Protein AF-A0A0Q4FGA8-F1 (afdb_monomer_lite)

Foldseek 3Di:
DDDDDDPPPPPPPVVVVVVVVVVVVVVVVVVVVVLVVVVVVLVVLLVVLLCLLVVLLVVLVVLVPPPDDSVVLLVQDPVLSVLLNVLSVLLNQLSVCLVVQLVVLVVVLVVLVVQLVVLVVQLVVLVPDDDDPVSVVSNVVSVVSNVPGDDRDSDRDPSSVVSNVSNVRSSVSSVCSSVCSNVVVPD

Secondary structure (DSSP, 8-state):
---PPPP------HHHHHHHHHHHHHHHHHHHHHHHHHHHHHHHHHHHHHHHHHHHHHHHHHHHH--SHHHHHHT--HHHHHHHHHHHHHHHHHHHHHHHHHHHHHHHHHHHHHHHHHHHHHHHHHHHS---HHHHHHHHHHHHHHHTSPPP--PPPHHHHHHHHHHHHHHHHHHHHHHHHHTTTT-

Sequence (187 aa):
MAMDKPETFKDTNPAATIIADNILAADTASFARIIQRRNELGDKIRFGVIALNSGSLLSLAALMGARGEASNWLQLDAPHARLAAVAFVAGVVGASIAPFFDHLKLTHEAADAYARMSAARSVAITQAEIVTDRNKVLRQTAMERYLALPLVDFQTSTKAIACQNVGVGGWLVGAVIVAGHLVGFFR

pLDDT: mean 77.2, std 14.36, range [31.67, 96.25]

Radius of gyration: 29.61 Å; chains: 1; bounding box: 73×31×94 Å

Structure (mmCIF, N/CA/C/O backbone):
data_AF-A0A0Q4FGA8-F1
#
_entry.id   AF-A0A0Q4FGA8-F1
#
loop_
_atom_site.group_PDB
_atom_site.id
_atom_site.type_symbol
_atom_site.label_atom_id
_atom_site.label_alt_id
_atom_site.label_comp_id
_atom_site.label_asym_id
_atom_site.label_entity_id
_atom_site.label_seq_id
_atom_site.pdbx_PDB_ins_code
_atom_site.Cartn_x
_atom_site.Cartn_y
_atom_site.Cartn_z
_atom_site.occupancy
_atom_site.B_iso_or_equiv
_atom_site.auth_seq_id
_atom_site.auth_comp_id
_atom_site.auth_asym_id
_atom_site.auth_atom_id
_atom_site.pdbx_PDB_model_num
ATOM 1 N N . MET A 1 1 ? 44.559 0.631 -61.352 1.00 41.44 1 MET A N 1
ATOM 2 C CA . MET A 1 1 ? 44.584 0.466 -59.885 1.00 41.44 1 MET A CA 1
ATOM 3 C C . MET A 1 1 ? 43.154 0.154 -59.469 1.00 41.44 1 MET A C 1
ATOM 5 O O . MET A 1 1 ? 42.331 1.056 -59.418 1.00 41.44 1 MET A O 1
ATOM 9 N N . ALA A 1 2 ? 42.814 -1.135 -59.404 1.00 37.50 2 ALA A N 1
ATOM 10 C CA . ALA A 1 2 ? 41.456 -1.590 -59.118 1.00 37.50 2 ALA A CA 1
ATOM 11 C C . ALA A 1 2 ? 41.218 -1.491 -57.608 1.00 37.50 2 ALA A C 1
ATOM 13 O O . ALA A 1 2 ? 42.020 -1.993 -56.827 1.00 37.50 2 ALA A O 1
ATOM 14 N N . MET A 1 3 ? 40.170 -0.768 -57.222 1.00 31.67 3 MET A N 1
ATOM 15 C CA . MET A 1 3 ? 39.790 -0.544 -55.833 1.00 31.67 3 MET A CA 1
ATOM 16 C C . MET A 1 3 ? 39.050 -1.788 -55.338 1.00 31.67 3 MET A C 1
ATOM 18 O O . MET A 1 3 ? 37.988 -2.130 -55.862 1.00 31.67 3 MET A O 1
ATOM 22 N N . ASP A 1 4 ? 39.670 -2.483 -54.390 1.00 39.72 4 ASP A N 1
ATOM 23 C CA . ASP A 1 4 ? 39.154 -3.701 -53.777 1.00 39.72 4 ASP A CA 1
ATOM 24 C C . ASP A 1 4 ? 37.842 -3.392 -53.040 1.00 39.72 4 ASP A C 1
ATOM 26 O O . ASP A 1 4 ? 37.743 -2.395 -52.313 1.00 39.72 4 ASP A O 1
ATOM 30 N N . LYS A 1 5 ? 36.796 -4.185 -53.287 1.00 41.88 5 LYS A N 1
ATOM 31 C CA . LYS A 1 5 ? 35.490 -3.977 -52.645 1.00 41.88 5 LYS A CA 1
ATOM 32 C C . LYS A 1 5 ? 35.596 -4.431 -51.187 1.00 41.88 5 LYS A C 1
ATOM 34 O O . LYS A 1 5 ? 36.044 -5.551 -50.963 1.00 41.88 5 LYS A O 1
ATOM 39 N N . PRO A 1 6 ? 35.148 -3.635 -50.201 1.00 44.00 6 PRO A N 1
ATOM 40 C CA . PRO A 1 6 ? 35.149 -4.083 -48.818 1.00 44.00 6 PRO A CA 1
ATOM 41 C C . PRO A 1 6 ? 34.174 -5.252 -48.671 1.00 44.00 6 PRO A C 1
ATOM 43 O O . PRO A 1 6 ? 32.970 -5.107 -48.902 1.00 44.00 6 PRO A O 1
ATOM 46 N N . GLU A 1 7 ? 34.711 -6.414 -48.310 1.00 41.97 7 GLU A N 1
ATOM 47 C CA . GLU A 1 7 ? 33.926 -7.573 -47.915 1.00 41.97 7 GLU A CA 1
ATOM 48 C C . GLU A 1 7 ? 33.016 -7.182 -46.749 1.00 41.97 7 GLU A C 1
ATOM 50 O O . GLU A 1 7 ? 33.455 -6.778 -45.671 1.00 41.97 7 GLU A O 1
ATOM 55 N N . THR A 1 8 ? 31.709 -7.279 -46.977 1.00 41.31 8 THR A N 1
ATOM 56 C CA . THR A 1 8 ? 30.697 -7.203 -45.928 1.00 41.31 8 THR A CA 1
ATOM 57 C C . THR A 1 8 ? 30.869 -8.408 -45.012 1.00 41.31 8 THR A C 1
ATOM 59 O O . THR A 1 8 ? 30.323 -9.479 -45.281 1.00 41.31 8 THR A O 1
ATOM 62 N N . PHE A 1 9 ? 31.648 -8.236 -43.946 1.00 41.66 9 PHE A N 1
ATOM 63 C CA . PHE A 1 9 ? 31.837 -9.243 -42.911 1.00 41.66 9 PHE A CA 1
ATOM 64 C C . PHE A 1 9 ? 30.529 -9.407 -42.130 1.00 41.66 9 PHE A C 1
ATOM 66 O O . PHE A 1 9 ? 30.185 -8.620 -41.247 1.00 41.66 9 PHE A O 1
ATOM 73 N N . LYS A 1 10 ? 29.751 -10.412 -42.525 1.00 45.34 10 LYS A N 1
ATOM 74 C CA . LYS A 1 10 ? 28.506 -10.817 -41.882 1.00 45.34 10 LYS A CA 1
ATOM 75 C C . LYS A 1 10 ? 28.825 -11.949 -40.915 1.00 45.34 10 LYS A C 1
ATOM 77 O O . LYS A 1 10 ? 28.523 -13.099 -41.202 1.00 45.34 10 LYS A O 1
ATOM 82 N N . ASP A 1 11 ? 29.447 -11.614 -39.791 1.00 43.62 11 ASP A N 1
ATOM 83 C CA . ASP A 1 11 ? 29.677 -12.577 -38.712 1.00 43.62 11 ASP A CA 1
ATOM 84 C C . ASP A 1 11 ? 29.141 -12.037 -37.382 1.00 43.62 11 ASP A C 1
ATOM 86 O O . ASP A 1 11 ? 29.838 -11.843 -36.389 1.00 43.62 11 ASP A O 1
ATOM 90 N N . THR A 1 12 ? 27.841 -11.750 -37.364 1.00 51.66 12 THR A N 1
ATOM 91 C CA . THR A 1 12 ? 27.077 -11.854 -36.123 1.00 51.66 12 THR A CA 1
ATOM 92 C C . THR A 1 12 ? 26.905 -13.340 -35.867 1.00 51.66 12 THR A C 1
ATOM 94 O O . THR A 1 12 ? 26.011 -13.941 -36.459 1.00 51.66 12 THR A O 1
ATOM 97 N N . ASN A 1 13 ? 27.778 -13.936 -35.049 1.00 47.62 13 ASN A N 1
ATOM 98 C CA . ASN A 1 13 ? 27.639 -15.326 -34.623 1.00 47.62 13 ASN A CA 1
ATOM 99 C C . ASN A 1 13 ? 26.216 -15.522 -34.060 1.00 47.62 13 ASN A C 1
ATOM 101 O O . ASN A 1 13 ? 25.928 -15.044 -32.957 1.00 47.62 13 ASN A O 1
ATOM 105 N N . PRO A 1 14 ? 25.318 -16.202 -34.793 1.00 56.69 14 PRO A N 1
ATOM 106 C CA . PRO A 1 14 ? 23.905 -16.253 -34.446 1.00 56.69 14 PRO A CA 1
ATOM 107 C C . PRO A 1 14 ? 23.693 -16.965 -33.108 1.00 56.69 14 PRO A C 1
ATOM 109 O O . PRO A 1 14 ? 22.755 -16.645 -32.388 1.00 56.69 14 PRO A O 1
ATOM 112 N N . ALA A 1 15 ? 24.602 -17.866 -32.720 1.00 52.78 15 ALA A N 1
ATOM 113 C CA . ALA A 1 15 ? 24.552 -18.533 -31.426 1.00 52.78 15 ALA A CA 1
ATOM 114 C C . ALA A 1 15 ? 24.811 -17.565 -30.260 1.00 52.78 15 ALA A C 1
ATOM 116 O O . ALA A 1 15 ? 24.141 -17.660 -29.236 1.00 52.78 15 ALA A O 1
ATOM 117 N N . ALA A 1 16 ? 25.727 -16.602 -30.412 1.00 54.09 16 ALA A N 1
ATOM 118 C CA . ALA A 1 16 ? 25.997 -15.599 -29.380 1.00 54.09 16 ALA A CA 1
ATOM 119 C C . ALA A 1 16 ? 24.814 -14.633 -29.205 1.00 54.09 16 ALA A C 1
ATOM 121 O O . ALA A 1 16 ? 24.471 -14.279 -28.077 1.00 54.09 16 ALA A O 1
ATOM 122 N N . THR A 1 17 ? 24.147 -14.265 -30.304 1.00 58.34 17 THR A N 1
ATOM 123 C CA . THR A 1 17 ? 22.927 -13.444 -30.277 1.00 58.34 17 THR A CA 1
ATOM 124 C C . THR A 1 17 ? 21.759 -14.198 -29.636 1.00 58.34 17 THR A C 1
ATOM 126 O O . THR A 1 17 ? 21.124 -13.669 -28.734 1.00 58.34 17 THR A O 1
ATOM 129 N N . ILE A 1 18 ? 21.546 -15.471 -29.994 1.00 62.06 18 ILE A N 1
ATOM 130 C CA . ILE A 1 18 ? 20.489 -16.316 -29.408 1.00 62.06 18 ILE A CA 1
ATOM 131 C C . ILE A 1 18 ? 20.706 -16.533 -27.901 1.00 62.06 18 ILE A C 1
ATOM 133 O O . ILE A 1 18 ? 19.750 -16.507 -27.130 1.00 62.06 18 ILE A O 1
ATOM 137 N N . ILE A 1 19 ? 21.949 -16.747 -27.453 1.00 58.56 19 ILE A N 1
ATOM 138 C CA . ILE A 1 19 ? 22.255 -16.923 -26.024 1.00 58.56 19 ILE A CA 1
ATOM 139 C C . ILE A 1 19 ? 22.025 -15.615 -25.255 1.00 58.56 19 ILE A C 1
ATOM 141 O O . ILE A 1 19 ? 21.405 -15.646 -24.193 1.00 58.56 19 ILE A O 1
ATOM 145 N N . ALA A 1 20 ? 22.469 -14.475 -25.792 1.00 58.47 20 ALA A N 1
ATOM 146 C CA . ALA A 1 20 ? 22.236 -13.169 -25.179 1.00 58.47 20 ALA A CA 1
ATOM 147 C C . ALA A 1 20 ? 20.738 -12.830 -25.095 1.00 58.47 20 ALA A C 1
ATOM 149 O O . ALA A 1 20 ? 20.273 -12.396 -24.041 1.00 58.47 20 ALA A O 1
ATOM 150 N N . ASP A 1 21 ? 19.974 -13.106 -26.154 1.00 66.75 21 ASP A N 1
ATOM 151 C CA . ASP A 1 21 ? 18.524 -12.896 -26.188 1.00 66.75 21 ASP A CA 1
ATOM 152 C C . ASP A 1 21 ? 17.796 -13.805 -25.186 1.00 66.75 21 ASP A C 1
ATOM 154 O O . ASP A 1 21 ? 16.899 -13.350 -24.477 1.00 66.75 21 ASP A O 1
ATOM 158 N N . ASN A 1 22 ? 18.212 -15.070 -25.058 1.00 65.25 22 ASN A N 1
ATOM 159 C CA . ASN A 1 22 ? 17.626 -16.011 -24.099 1.00 65.25 22 ASN A CA 1
ATOM 160 C C . ASN A 1 22 ? 17.927 -15.641 -22.639 1.00 65.25 22 ASN A C 1
ATOM 162 O O . ASN A 1 22 ? 17.042 -15.760 -21.791 1.00 65.25 22 ASN A O 1
ATOM 166 N N . ILE A 1 23 ? 19.147 -15.183 -22.332 1.00 61.88 23 ILE A N 1
ATOM 167 C CA . ILE A 1 23 ? 19.513 -14.717 -20.984 1.00 61.88 23 ILE A CA 1
ATOM 168 C C . ILE A 1 23 ? 18.726 -13.446 -20.645 1.00 61.88 23 ILE A C 1
ATOM 170 O O . ILE A 1 23 ? 18.107 -13.371 -19.586 1.00 61.88 23 ILE A O 1
ATOM 174 N N . LEU A 1 24 ? 18.656 -12.490 -21.575 1.00 67.38 24 LEU A N 1
ATOM 175 C CA . LEU A 1 24 ? 17.893 -11.257 -21.390 1.00 67.38 24 LEU A CA 1
ATOM 176 C C . LEU A 1 24 ? 16.392 -11.533 -21.205 1.00 67.38 24 LEU A C 1
ATOM 178 O O . LEU A 1 24 ? 15.750 -10.913 -20.354 1.00 67.38 24 LEU A O 1
ATOM 182 N N . ALA A 1 25 ? 15.832 -12.483 -21.960 1.00 67.94 25 ALA A N 1
ATOM 183 C CA . ALA A 1 25 ? 14.445 -12.926 -21.826 1.00 67.94 25 ALA A CA 1
ATOM 184 C C . ALA A 1 25 ? 14.179 -13.626 -20.480 1.00 67.94 25 ALA A C 1
ATOM 186 O O . ALA A 1 25 ? 13.147 -13.390 -19.847 1.00 67.94 25 ALA A O 1
ATOM 187 N N . ALA A 1 26 ? 15.110 -14.462 -20.010 1.00 65.44 26 ALA A N 1
ATOM 188 C CA . ALA A 1 26 ? 15.002 -15.133 -18.715 1.00 65.44 26 ALA A CA 1
ATOM 189 C C . ALA A 1 26 ? 15.086 -14.143 -17.537 1.00 65.44 26 ALA A C 1
ATOM 191 O O . ALA A 1 26 ? 14.305 -14.251 -16.583 1.00 65.44 26 ALA A O 1
ATOM 192 N N . ASP A 1 27 ? 15.973 -13.150 -17.623 1.00 61.91 27 ASP A N 1
ATOM 193 C CA . ASP A 1 27 ? 16.132 -12.108 -16.606 1.00 61.91 27 ASP A CA 1
ATOM 194 C C . ASP A 1 27 ? 14.921 -11.171 -16.564 1.00 61.91 27 ASP A C 1
ATOM 196 O O . ASP A 1 27 ? 14.384 -10.891 -15.487 1.00 61.91 27 ASP A O 1
ATOM 200 N N . THR A 1 28 ? 14.409 -10.751 -17.725 1.00 73.31 28 THR A N 1
ATOM 201 C CA . THR A 1 28 ? 13.177 -9.945 -17.793 1.00 73.31 28 THR A CA 1
ATOM 202 C C . THR A 1 28 ? 11.961 -10.705 -17.267 1.00 73.31 28 THR A C 1
ATOM 204 O O . THR A 1 28 ? 11.184 -10.140 -16.494 1.00 73.31 28 THR A O 1
ATOM 207 N N . ALA A 1 29 ? 11.810 -11.991 -17.597 1.00 68.12 29 ALA A N 1
ATOM 208 C CA . ALA A 1 29 ? 10.726 -12.821 -17.067 1.00 68.12 29 ALA A CA 1
ATOM 209 C C . ALA A 1 29 ? 10.821 -13.008 -15.541 1.00 68.12 29 ALA A C 1
ATOM 211 O O . ALA A 1 29 ? 9.806 -12.977 -14.835 1.00 68.12 29 ALA A O 1
ATOM 212 N N . SER A 1 30 ? 12.037 -13.174 -15.015 1.00 65.31 30 SER A N 1
ATOM 213 C CA . SER A 1 30 ? 12.285 -13.296 -13.575 1.00 65.31 30 SER A CA 1
ATOM 214 C C . SER A 1 30 ? 11.970 -11.994 -12.839 1.00 65.31 30 SER A C 1
ATOM 216 O O . SER A 1 30 ? 11.272 -12.012 -11.821 1.00 65.31 30 SER A O 1
ATOM 218 N N . PHE A 1 31 ? 12.402 -10.858 -13.387 1.00 68.62 31 PHE A N 1
ATOM 219 C CA . PHE A 1 31 ? 12.118 -9.535 -12.841 1.00 68.62 31 PHE A CA 1
ATOM 220 C C . PHE A 1 31 ? 10.616 -9.214 -12.847 1.00 68.62 31 PHE A C 1
ATOM 222 O O . PHE A 1 31 ? 10.065 -8.809 -11.820 1.00 68.62 31 PHE A O 1
ATOM 229 N N . ALA A 1 32 ? 9.926 -9.491 -13.958 1.00 75.62 32 ALA A N 1
ATOM 230 C CA . ALA A 1 32 ? 8.479 -9.311 -14.070 1.00 75.62 32 ALA A CA 1
ATOM 231 C C . ALA A 1 32 ? 7.720 -10.121 -13.008 1.00 75.62 32 ALA A C 1
ATOM 233 O O . ALA A 1 32 ? 6.815 -9.603 -12.351 1.00 75.62 32 ALA A O 1
ATOM 234 N N . ARG A 1 33 ? 8.139 -11.371 -12.765 1.00 72.31 33 ARG A N 1
ATOM 235 C CA . ARG A 1 33 ? 7.543 -12.231 -11.733 1.00 72.31 33 ARG A CA 1
ATOM 236 C C . ARG A 1 33 ? 7.740 -11.674 -10.320 1.00 72.31 33 ARG A C 1
ATOM 238 O O . ARG A 1 33 ? 6.822 -11.758 -9.504 1.00 72.31 33 ARG A O 1
ATOM 245 N N . ILE A 1 34 ? 8.917 -11.125 -10.012 1.00 72.62 34 ILE A N 1
ATOM 246 C CA . ILE A 1 34 ? 9.199 -10.519 -8.699 1.00 72.62 34 ILE A CA 1
ATOM 247 C C . ILE A 1 34 ? 8.317 -9.286 -8.481 1.00 72.62 34 ILE A C 1
ATOM 249 O O . ILE A 1 34 ? 7.687 -9.170 -7.428 1.00 72.62 34 ILE A O 1
ATOM 253 N N . ILE A 1 35 ? 8.216 -8.407 -9.483 1.00 76.69 35 ILE A N 1
ATOM 254 C CA . ILE A 1 35 ? 7.344 -7.225 -9.423 1.00 76.69 35 ILE A CA 1
ATOM 255 C C . ILE A 1 35 ? 5.886 -7.637 -9.231 1.00 76.69 35 ILE A C 1
ATOM 257 O O . ILE A 1 35 ? 5.213 -7.098 -8.351 1.00 76.69 35 ILE A O 1
ATOM 261 N N . GLN A 1 36 ? 5.408 -8.614 -10.005 1.00 82.56 36 GLN A N 1
ATOM 262 C CA . GLN A 1 36 ? 4.037 -9.101 -9.895 1.00 82.56 36 GLN A CA 1
ATOM 263 C C . GLN A 1 36 ? 3.741 -9.612 -8.481 1.00 82.56 36 GLN A C 1
ATOM 265 O O . GLN A 1 36 ? 2.777 -9.170 -7.859 1.00 82.56 36 GLN A O 1
ATOM 270 N N . ARG A 1 37 ? 4.605 -10.476 -7.930 1.00 75.81 37 ARG A N 1
ATOM 271 C CA . ARG A 1 37 ? 4.439 -10.998 -6.563 1.00 75.81 37 ARG A CA 1
ATOM 272 C C . ARG A 1 37 ? 4.434 -9.895 -5.513 1.00 75.81 37 ARG A C 1
ATOM 274 O O . ARG A 1 37 ? 3.647 -9.952 -4.572 1.00 75.81 37 ARG A O 1
ATOM 281 N N . ARG A 1 38 ? 5.307 -8.897 -5.655 1.00 79.69 38 ARG A N 1
ATOM 282 C CA . ARG A 1 38 ? 5.345 -7.747 -4.747 1.00 79.69 38 ARG A CA 1
ATOM 283 C C . ARG A 1 38 ? 4.032 -6.967 -4.797 1.00 79.69 38 ARG A C 1
ATOM 285 O O . ARG A 1 38 ? 3.506 -6.632 -3.741 1.00 79.69 38 ARG A O 1
ATOM 292 N N . ASN A 1 39 ? 3.506 -6.697 -5.991 1.00 83.25 39 ASN A N 1
ATOM 293 C CA . ASN A 1 39 ? 2.245 -5.973 -6.153 1.00 83.25 39 ASN A CA 1
ATOM 294 C C . ASN A 1 39 ? 1.076 -6.772 -5.556 1.00 83.25 39 ASN A C 1
ATOM 296 O O . ASN A 1 39 ? 0.323 -6.234 -4.753 1.00 83.25 39 ASN A O 1
ATOM 300 N N . GLU A 1 40 ? 1.003 -8.079 -5.828 1.00 86.06 40 GLU A N 1
ATOM 301 C CA . GLU A 1 40 ? -0.008 -8.965 -5.236 1.00 86.06 40 GLU A CA 1
ATOM 302 C C . GLU A 1 40 ? 0.054 -8.989 -3.700 1.00 86.06 40 GLU A C 1
ATOM 304 O O . GLU A 1 40 ? -0.981 -8.964 -3.032 1.00 86.06 40 GLU A O 1
ATOM 309 N N . LEU A 1 41 ? 1.257 -9.041 -3.114 1.00 83.62 41 LEU A N 1
ATOM 310 C CA . LEU A 1 41 ? 1.429 -8.959 -1.660 1.00 83.62 41 LEU A CA 1
ATOM 311 C C . LEU A 1 41 ? 1.021 -7.585 -1.121 1.00 83.62 41 LEU A C 1
ATOM 313 O O . LEU A 1 41 ? 0.343 -7.513 -0.097 1.00 83.62 41 LEU A O 1
ATOM 317 N N . GLY A 1 42 ? 1.395 -6.509 -1.814 1.00 84.69 42 GLY A N 1
ATOM 318 C CA . GLY A 1 42 ? 1.011 -5.143 -1.463 1.00 84.69 42 GLY A CA 1
ATOM 319 C C . GLY A 1 42 ? -0.506 -4.969 -1.417 1.00 84.69 42 GLY A C 1
ATOM 320 O O . GLY A 1 42 ? -1.038 -4.474 -0.421 1.00 84.69 42 GLY A O 1
ATOM 321 N N . ASP A 1 43 ? -1.207 -5.455 -2.438 1.00 87.38 43 ASP A N 1
ATOM 322 C CA . ASP A 1 43 ? -2.665 -5.372 -2.532 1.00 87.38 43 ASP A CA 1
ATOM 323 C C . ASP A 1 43 ? -3.358 -6.211 -1.456 1.00 87.38 43 ASP A C 1
ATOM 325 O O . ASP A 1 43 ? -4.291 -5.735 -0.805 1.00 87.38 43 ASP A O 1
ATOM 329 N N . LYS A 1 44 ? -2.856 -7.423 -1.182 1.00 87.69 44 LYS A N 1
ATOM 330 C CA . LYS A 1 44 ? -3.365 -8.266 -0.085 1.00 87.69 44 LYS A CA 1
ATOM 331 C C . LYS A 1 44 ? -3.218 -7.589 1.274 1.00 87.69 44 LYS A C 1
ATOM 333 O O . LYS A 1 44 ? -4.160 -7.615 2.063 1.00 87.69 44 LYS A O 1
ATO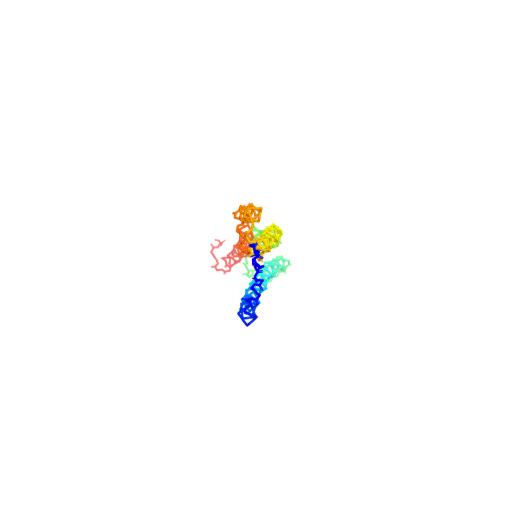M 338 N N . ILE A 1 45 ? -2.068 -6.968 1.550 1.00 86.94 45 ILE A N 1
ATOM 339 C CA . ILE A 1 45 ? -1.849 -6.251 2.814 1.00 86.94 45 ILE A CA 1
ATOM 340 C C . ILE A 1 45 ? -2.815 -5.068 2.920 1.00 86.94 45 ILE A C 1
ATOM 342 O O . ILE A 1 45 ? -3.441 -4.889 3.961 1.00 86.94 45 ILE A O 1
ATOM 346 N N . ARG A 1 46 ? -2.983 -4.281 1.852 1.00 87.19 46 ARG A N 1
ATOM 347 C CA . ARG A 1 46 ? -3.900 -3.126 1.842 1.00 87.19 46 ARG A CA 1
ATOM 348 C C . ARG A 1 46 ? -5.340 -3.540 2.080 1.00 87.19 46 ARG A C 1
ATOM 350 O O . ARG A 1 46 ? -5.998 -2.972 2.949 1.00 87.19 46 ARG A O 1
ATOM 357 N N . PHE A 1 47 ? -5.800 -4.555 1.355 1.00 91.69 47 PHE A N 1
ATOM 358 C CA . PHE A 1 47 ? -7.128 -5.115 1.552 1.00 91.69 47 PHE A CA 1
ATOM 359 C C . PHE A 1 47 ? -7.306 -5.625 2.985 1.00 91.69 47 PHE A C 1
ATOM 361 O O . PHE A 1 47 ? -8.312 -5.319 3.621 1.00 91.69 47 PHE A O 1
ATOM 368 N N . GLY A 1 48 ? -6.301 -6.322 3.524 1.00 89.88 48 GLY A N 1
ATOM 369 C CA . GLY A 1 48 ? -6.286 -6.770 4.914 1.00 89.88 48 GLY A CA 1
ATOM 370 C C . GLY A 1 48 ? -6.429 -5.617 5.909 1.00 89.88 48 GLY A C 1
ATOM 371 O O . GLY A 1 48 ? -7.264 -5.693 6.803 1.00 89.88 48 GLY A O 1
ATOM 372 N N . VAL A 1 49 ? -5.684 -4.522 5.733 1.00 92.00 49 VAL A N 1
ATOM 373 C CA . VAL A 1 49 ? -5.760 -3.337 6.609 1.00 92.00 49 VAL A CA 1
ATOM 374 C C . VAL A 1 49 ? -7.126 -2.653 6.518 1.00 92.00 49 VAL A C 1
ATOM 376 O O . VAL A 1 49 ? -7.675 -2.257 7.547 1.00 92.00 49 VAL A O 1
ATOM 379 N N . ILE A 1 50 ? -7.697 -2.530 5.318 1.00 93.56 50 ILE A N 1
ATOM 380 C CA . ILE A 1 50 ? -9.044 -1.969 5.131 1.00 93.56 50 ILE A CA 1
ATOM 381 C C . ILE A 1 50 ? -10.073 -2.853 5.834 1.00 93.56 50 ILE A C 1
ATOM 383 O O . ILE A 1 50 ? -10.824 -2.360 6.671 1.00 93.56 50 ILE A O 1
ATOM 387 N N . ALA A 1 51 ? -10.064 -4.158 5.553 1.00 94.38 51 ALA A N 1
ATOM 388 C CA . ALA A 1 51 ? -10.990 -5.114 6.148 1.00 94.38 51 ALA A CA 1
ATOM 389 C C . ALA A 1 51 ? -10.894 -5.123 7.679 1.00 94.38 51 ALA A C 1
ATOM 391 O O . ALA A 1 51 ? -11.916 -5.139 8.360 1.00 94.38 51 ALA A O 1
ATOM 392 N N . LEU A 1 52 ? -9.677 -5.053 8.218 1.00 94.62 52 LEU A N 1
ATOM 393 C CA . LEU A 1 52 ? -9.428 -5.024 9.652 1.00 94.62 52 LEU A CA 1
ATOM 394 C C . LEU A 1 52 ? -9.997 -3.750 10.299 1.00 94.62 52 LEU A C 1
ATOM 396 O O . LEU A 1 52 ? -10.724 -3.840 11.285 1.00 94.62 52 LEU A O 1
ATOM 400 N N . ASN A 1 53 ? -9.737 -2.572 9.722 1.00 95.75 53 ASN A N 1
ATOM 401 C CA . ASN A 1 53 ? -10.304 -1.315 10.219 1.00 95.75 53 ASN A CA 1
ATOM 402 C C . ASN A 1 53 ? -11.837 -1.283 10.096 1.00 95.75 53 ASN A C 1
ATOM 404 O O . ASN A 1 53 ? -12.522 -0.901 11.044 1.00 95.75 53 ASN A O 1
ATOM 408 N N . SER A 1 54 ? -12.392 -1.712 8.959 1.00 93.25 54 SER A N 1
ATOM 409 C CA . SER A 1 54 ? -13.843 -1.766 8.742 1.00 93.25 54 SER A CA 1
ATOM 410 C C . SER A 1 54 ? -14.530 -2.759 9.680 1.00 93.25 54 SER A C 1
ATOM 412 O O . SER A 1 54 ? -15.571 -2.439 10.251 1.00 93.25 54 SER A O 1
ATOM 414 N N . GLY A 1 55 ? -13.942 -3.939 9.886 1.00 94.56 55 GLY A N 1
ATOM 415 C CA . GLY A 1 55 ? -14.445 -4.945 10.820 1.00 94.56 55 GLY A CA 1
ATOM 416 C C . GLY A 1 55 ? -14.434 -4.446 12.264 1.00 94.56 55 GLY A C 1
ATOM 417 O O . GLY A 1 55 ? -15.432 -4.599 12.973 1.00 94.56 55 GLY A O 1
ATOM 418 N N . SER A 1 56 ? -13.357 -3.773 12.682 1.00 94.75 56 SER A N 1
ATOM 419 C CA . SER A 1 56 ? -13.288 -3.123 13.994 1.00 94.75 56 SER A CA 1
ATOM 420 C C . SER A 1 56 ? -14.354 -2.038 14.156 1.00 94.75 56 SER A C 1
ATOM 422 O O . SER A 1 56 ? -15.010 -1.977 15.194 1.00 94.75 56 SER A O 1
ATOM 424 N N . LEU A 1 57 ? -14.575 -1.213 13.127 1.00 92.94 57 LEU A N 1
ATOM 425 C CA . LEU A 1 57 ? -15.590 -0.159 13.149 1.00 92.94 57 LEU A CA 1
ATOM 426 C C . LEU A 1 57 ? -17.009 -0.736 13.269 1.00 92.94 57 LEU A C 1
ATOM 428 O O . LEU A 1 57 ? -17.798 -0.255 14.081 1.00 92.94 57 LEU A O 1
ATOM 432 N N . LEU A 1 58 ? -17.325 -1.783 12.501 1.00 92.44 58 LEU A N 1
ATOM 433 C CA . LEU A 1 58 ? -18.609 -2.486 12.590 1.00 92.44 58 LEU A CA 1
ATOM 434 C C . LEU A 1 58 ? -18.807 -3.120 13.969 1.00 92.44 58 LEU A C 1
ATOM 436 O O . LEU A 1 58 ? -19.888 -3.012 14.542 1.00 92.44 58 LEU A O 1
ATOM 440 N N . SER A 1 59 ? -17.758 -3.733 14.519 1.00 90.06 59 SER A N 1
ATOM 441 C CA . SER A 1 59 ? -17.798 -4.335 15.857 1.00 90.06 59 SER A CA 1
ATOM 442 C C . SER A 1 59 ? -18.043 -3.275 16.931 1.00 90.06 59 SER A C 1
ATOM 444 O O . SER A 1 59 ? -18.886 -3.461 17.804 1.00 90.06 59 SER A O 1
ATOM 446 N N . LEU A 1 60 ? -17.370 -2.128 16.832 1.00 89.94 60 LEU A N 1
ATOM 447 C CA . LEU A 1 60 ? -17.571 -0.996 17.732 1.00 89.94 60 LEU A CA 1
ATOM 448 C C . LEU A 1 60 ? -18.998 -0.437 17.632 1.00 89.94 60 LEU A C 1
ATOM 450 O O . LEU A 1 60 ? -19.641 -0.207 18.654 1.00 89.94 60 LEU A O 1
ATOM 454 N N . ALA A 1 61 ? -19.522 -0.268 16.417 1.00 87.44 61 ALA A N 1
ATOM 455 C CA . ALA A 1 61 ? -20.894 0.184 16.202 1.00 87.44 61 ALA A CA 1
ATOM 456 C C . ALA A 1 61 ? -21.920 -0.809 16.775 1.00 87.44 61 ALA A C 1
ATOM 458 O O . ALA A 1 61 ? -22.877 -0.393 17.430 1.00 87.44 61 ALA A O 1
ATOM 459 N N . ALA A 1 62 ? -21.700 -2.113 16.585 1.00 86.25 62 ALA A N 1
ATOM 460 C CA . ALA A 1 62 ? -22.538 -3.160 17.161 1.00 86.25 62 ALA A CA 1
ATOM 461 C C . ALA A 1 62 ? -22.514 -3.123 18.698 1.00 86.25 62 ALA A C 1
ATOM 463 O O . ALA A 1 62 ? -23.571 -3.194 19.321 1.00 86.25 62 ALA A O 1
ATOM 464 N N . LEU A 1 63 ? -21.339 -2.933 19.307 1.00 84.69 63 LEU A N 1
ATOM 465 C CA . LEU A 1 63 ? -21.192 -2.800 20.760 1.00 84.69 63 LEU A CA 1
ATOM 466 C C . LEU A 1 63 ? -21.914 -1.565 21.313 1.00 84.69 63 LEU A C 1
ATOM 468 O O . LEU A 1 63 ? -22.563 -1.657 22.349 1.00 84.69 63 LEU A O 1
ATOM 472 N N . MET A 1 64 ? -21.840 -0.426 20.620 1.00 82.12 64 MET A N 1
ATOM 473 C CA . MET A 1 64 ? -22.538 0.799 21.031 1.00 82.12 64 MET A CA 1
ATOM 474 C C . MET A 1 64 ? -24.057 0.727 20.817 1.00 82.12 64 MET A C 1
ATOM 476 O O . MET A 1 64 ? -24.816 1.351 21.557 1.00 82.12 64 MET A O 1
ATOM 480 N N . GLY A 1 65 ? -24.507 0.002 19.790 1.00 77.81 65 GLY A N 1
ATOM 481 C CA . GLY A 1 65 ? -25.927 -0.206 19.496 1.00 77.81 65 GLY A CA 1
ATOM 482 C C . GLY A 1 65 ? -26.582 -1.267 20.383 1.00 77.81 65 GLY A C 1
ATOM 483 O O . GLY A 1 65 ? -27.789 -1.205 20.632 1.00 77.81 65 GLY A O 1
ATOM 484 N N . ALA A 1 66 ? -25.799 -2.220 20.892 1.00 73.88 66 ALA A N 1
ATOM 485 C CA . ALA A 1 66 ? -26.256 -3.231 21.830 1.00 73.88 66 ALA A CA 1
ATOM 486 C C . ALA A 1 66 ? -26.555 -2.592 23.196 1.00 73.88 66 ALA A C 1
ATOM 488 O O . ALA A 1 66 ? -25.695 -2.488 24.069 1.00 73.88 66 ALA A O 1
ATOM 489 N N . ARG A 1 67 ? -27.812 -2.188 23.404 1.00 59.53 67 ARG A N 1
ATOM 490 C CA . ARG A 1 67 ? -28.359 -1.883 24.734 1.00 59.53 67 ARG A CA 1
ATOM 491 C C . ARG A 1 67 ? -28.397 -3.181 25.562 1.00 59.53 67 ARG A C 1
ATOM 493 O O . ARG A 1 67 ? -29.420 -3.856 25.581 1.00 59.53 67 ARG A O 1
ATOM 500 N N . GLY A 1 68 ? -27.285 -3.579 26.184 1.00 60.09 68 GLY A N 1
ATOM 501 C CA . GLY A 1 68 ? -27.198 -4.841 26.930 1.00 60.09 68 GLY A CA 1
ATOM 502 C C . GLY A 1 68 ? -25.848 -5.109 27.605 1.00 60.09 68 GLY A C 1
ATOM 503 O O . GLY A 1 68 ? -24.975 -4.242 27.653 1.00 60.09 68 GLY A O 1
ATOM 504 N N . GLU A 1 69 ? -25.679 -6.338 28.112 1.00 64.06 69 GLU A N 1
ATOM 505 C CA . GLU A 1 69 ? -24.511 -6.795 28.888 1.00 64.06 69 GLU A CA 1
ATOM 506 C C . GLU A 1 69 ? -23.167 -6.547 28.198 1.00 64.06 69 GLU A C 1
ATOM 508 O O . GLU A 1 69 ? -22.214 -6.194 28.877 1.00 64.06 69 GLU A O 1
ATOM 513 N N . ALA A 1 70 ? -23.080 -6.654 26.868 1.00 64.12 70 ALA A N 1
ATOM 514 C CA . ALA A 1 70 ? -21.827 -6.438 26.136 1.00 64.12 70 ALA A CA 1
ATOM 515 C C . ALA A 1 70 ? -21.303 -4.992 26.247 1.00 64.12 70 ALA A C 1
ATOM 517 O O . ALA A 1 70 ? -20.102 -4.781 26.414 1.00 64.12 70 ALA A O 1
ATOM 518 N N . SER A 1 71 ? -22.198 -3.997 26.210 1.00 66.38 71 SER A N 1
ATOM 519 C CA . SER A 1 71 ? -21.841 -2.590 26.437 1.00 66.38 71 SER A CA 1
ATOM 520 C C . SER A 1 71 ? -21.453 -2.351 27.902 1.00 66.38 71 SER A C 1
ATOM 522 O O . SER A 1 71 ? -20.446 -1.695 28.173 1.00 66.38 71 SER A O 1
ATOM 524 N N . ASN A 1 72 ? -22.185 -2.961 28.843 1.00 68.94 72 ASN A N 1
ATOM 525 C CA . ASN A 1 72 ? -21.868 -2.893 30.273 1.00 68.94 72 ASN A CA 1
ATOM 526 C C . ASN A 1 72 ? -20.540 -3.580 30.628 1.00 68.94 72 ASN A C 1
ATOM 528 O O . ASN A 1 72 ? -19.848 -3.127 31.537 1.00 68.94 72 ASN A O 1
ATOM 532 N N . TRP A 1 73 ? -20.178 -4.656 29.926 1.00 70.06 73 TRP A N 1
ATOM 533 C CA . TRP A 1 73 ? -18.945 -5.408 30.155 1.00 70.06 73 TRP A CA 1
ATOM 534 C C . TRP A 1 73 ? -17.718 -4.627 29.687 1.00 70.06 73 TRP A C 1
ATOM 536 O O . TRP A 1 73 ? -16.706 -4.600 30.382 1.00 70.06 73 TRP A O 1
ATOM 546 N N . LEU A 1 74 ? -17.824 -3.940 28.544 1.00 71.56 74 LEU A N 1
ATOM 547 C CA . LEU A 1 74 ? -16.726 -3.136 28.011 1.00 71.56 74 LEU A CA 1
ATOM 548 C C . LEU A 1 74 ? -16.513 -1.816 28.765 1.00 71.56 74 LEU A C 1
ATOM 550 O O . LEU A 1 74 ? -15.427 -1.255 28.668 1.00 71.56 74 LEU A O 1
ATOM 554 N N . GLN A 1 75 ? -17.545 -1.300 29.450 1.00 76.88 75 GLN A N 1
ATOM 555 C CA . GLN A 1 75 ? -17.552 0.022 30.104 1.00 76.88 75 GLN A CA 1
ATOM 556 C C . GLN A 1 75 ? -16.989 1.150 29.224 1.00 76.88 75 GLN A C 1
ATOM 558 O O . GLN A 1 75 ? -16.439 2.130 29.720 1.00 76.88 75 GLN A O 1
ATOM 563 N N . LEU A 1 76 ? -17.126 1.007 27.905 1.00 79.38 76 LEU A N 1
ATOM 564 C CA . LEU A 1 76 ? -16.555 1.935 26.948 1.00 79.38 76 LEU A CA 1
ATOM 565 C C . LEU A 1 76 ? -17.363 3.230 26.993 1.00 79.38 76 LEU A C 1
ATOM 567 O O . LEU A 1 76 ? -18.543 3.261 26.633 1.0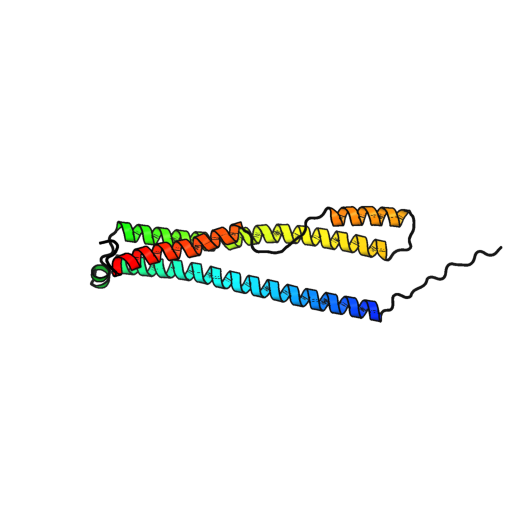0 79.38 76 LEU A O 1
ATOM 571 N N . ASP A 1 77 ? -16.733 4.305 27.433 1.00 83.75 77 ASP A N 1
ATOM 572 C CA . ASP A 1 77 ? -17.355 5.614 27.469 1.00 83.75 77 ASP A CA 1
ATOM 573 C C . ASP A 1 77 ? -17.462 6.222 26.058 1.00 83.75 77 ASP A C 1
ATOM 575 O O . ASP A 1 77 ? -16.689 5.951 25.130 1.00 83.75 77 ASP A O 1
ATOM 579 N N . ALA A 1 78 ? -18.467 7.080 25.881 1.00 83.69 78 ALA A N 1
ATOM 580 C CA . ALA A 1 78 ? -18.769 7.694 24.593 1.00 83.69 78 ALA A CA 1
ATOM 581 C C . ALA A 1 78 ? -17.584 8.434 23.927 1.00 83.69 78 ALA A C 1
ATOM 583 O O . ALA A 1 78 ? -17.463 8.328 22.701 1.00 83.69 78 ALA A O 1
ATOM 584 N N . PRO A 1 79 ? -16.719 9.193 24.636 1.00 87.75 79 PRO A N 1
ATOM 585 C CA . PRO A 1 79 ? -15.623 9.899 23.978 1.00 87.75 79 PRO A CA 1
ATOM 586 C C . PRO A 1 79 ? -14.525 8.954 23.474 1.00 87.75 79 PRO A C 1
ATOM 588 O O . PRO A 1 79 ? -14.086 9.127 22.336 1.00 87.75 79 PRO A O 1
ATOM 591 N N . HIS A 1 80 ? -14.132 7.919 24.224 1.00 88.38 80 HIS A N 1
ATOM 592 C CA . HIS A 1 80 ? -13.127 6.966 23.742 1.00 88.38 80 HIS A CA 1
ATOM 593 C C . HIS A 1 80 ? -13.667 6.092 22.609 1.00 88.38 80 HIS A C 1
ATOM 595 O O . HIS A 1 80 ? -12.948 5.837 21.643 1.00 88.38 80 HIS A O 1
ATOM 601 N N . ALA A 1 81 ? -14.950 5.722 22.651 1.00 88.88 81 ALA A N 1
ATOM 602 C CA . ALA A 1 81 ? -15.603 5.052 21.530 1.00 88.88 81 ALA A CA 1
ATOM 603 C C . ALA A 1 81 ? -15.538 5.896 20.243 1.00 88.88 81 ALA A C 1
ATOM 605 O O . ALA A 1 81 ? -15.178 5.398 19.177 1.00 88.88 81 ALA A O 1
ATOM 606 N N . ARG A 1 82 ? -15.806 7.205 20.331 1.00 89.44 82 ARG A N 1
ATOM 607 C CA . ARG A 1 82 ? -15.673 8.116 19.181 1.00 89.44 82 ARG A CA 1
ATOM 608 C C . ARG A 1 82 ? -14.229 8.230 18.698 1.00 89.44 82 ARG A C 1
ATOM 610 O O . ARG A 1 82 ? -14.008 8.206 17.491 1.00 89.44 82 ARG A O 1
ATOM 617 N N . LEU A 1 83 ? -13.256 8.324 19.605 1.00 91.75 83 LEU A N 1
ATOM 618 C CA . LEU A 1 83 ? -11.835 8.372 19.242 1.00 91.75 83 LEU A CA 1
ATOM 619 C C . LEU A 1 83 ? -11.388 7.092 18.527 1.00 91.75 83 LEU A C 1
ATOM 621 O O . LEU A 1 83 ? -10.737 7.176 17.486 1.00 91.75 83 LEU A O 1
ATOM 625 N N . ALA A 1 84 ? -11.795 5.920 19.022 1.00 92.44 84 ALA A N 1
ATOM 626 C CA . ALA A 1 84 ? -11.524 4.645 18.367 1.00 92.44 84 ALA A CA 1
ATOM 627 C C . ALA A 1 84 ? -12.175 4.573 16.976 1.00 92.44 84 ALA A C 1
ATOM 629 O O . ALA A 1 84 ? -11.521 4.184 16.010 1.00 92.44 84 ALA A O 1
ATOM 630 N N . ALA A 1 85 ? -13.428 5.023 16.842 1.00 92.62 85 ALA A N 1
ATOM 631 C CA . ALA A 1 85 ? -14.113 5.089 15.553 1.00 92.62 85 ALA A CA 1
ATOM 632 C C . ALA A 1 85 ? -13.376 5.997 14.554 1.00 92.62 85 ALA A C 1
ATOM 634 O O . ALA A 1 85 ? -13.144 5.593 13.415 1.00 92.62 85 ALA A O 1
ATOM 635 N N . VAL A 1 86 ? -12.957 7.194 14.979 1.00 95.31 86 VAL A N 1
ATOM 636 C CA . VAL A 1 86 ? -12.172 8.120 14.145 1.00 95.31 86 VAL A CA 1
ATOM 637 C C . VAL A 1 86 ? -10.845 7.486 13.725 1.00 95.31 86 VAL A C 1
ATOM 639 O O . VAL A 1 86 ? -10.472 7.595 12.557 1.00 95.31 86 VAL A O 1
ATOM 642 N N . ALA A 1 87 ? -10.163 6.784 14.632 1.00 94.56 87 ALA A N 1
ATOM 643 C CA . ALA A 1 87 ? -8.911 6.095 14.330 1.00 94.56 87 ALA A CA 1
ATOM 644 C C . ALA A 1 87 ? -9.100 4.992 13.272 1.00 94.56 87 ALA A C 1
ATOM 646 O O . ALA A 1 87 ? -8.344 4.942 12.299 1.00 94.56 87 ALA A O 1
ATOM 647 N N . PHE A 1 88 ? -10.154 4.176 13.387 1.00 96.19 88 PHE A N 1
ATOM 648 C CA . PHE A 1 88 ? -10.473 3.160 12.380 1.00 96.19 88 PHE A CA 1
ATOM 649 C C . PHE A 1 88 ? -10.855 3.775 11.028 1.00 96.19 88 PHE A C 1
ATOM 651 O O . PHE A 1 88 ? -10.394 3.301 9.990 1.00 96.19 88 PHE A O 1
ATOM 658 N N . VAL A 1 89 ? -11.644 4.857 11.009 1.00 95.50 89 VAL A N 1
ATOM 659 C CA . VAL A 1 89 ? -11.983 5.564 9.758 1.00 95.50 89 VAL A CA 1
ATOM 660 C C . VAL A 1 89 ? -10.732 6.140 9.099 1.00 95.50 89 VAL A C 1
ATOM 662 O O . VAL A 1 89 ? -10.534 5.949 7.898 1.00 95.50 89 VAL A O 1
ATOM 665 N N . ALA A 1 90 ? -9.855 6.790 9.868 1.00 93.50 90 ALA A N 1
ATOM 666 C CA . ALA A 1 90 ? -8.574 7.272 9.361 1.00 93.50 90 ALA A CA 1
ATOM 667 C C . ALA A 1 90 ? -7.727 6.119 8.794 1.00 93.50 90 ALA A C 1
ATOM 669 O O . ALA A 1 90 ? -7.102 6.278 7.744 1.00 93.50 90 ALA A O 1
ATOM 670 N N . GLY A 1 91 ? -7.775 4.946 9.433 1.00 92.81 91 GLY A N 1
ATOM 671 C CA . GLY A 1 91 ? -7.136 3.725 8.953 1.00 92.81 91 GLY A CA 1
ATOM 672 C C . GLY A 1 91 ? -7.669 3.253 7.591 1.00 92.81 91 GLY A C 1
ATOM 673 O O . GLY A 1 91 ? -6.889 3.009 6.666 1.00 92.81 91 GLY A O 1
ATOM 674 N N . VAL A 1 92 ? -8.996 3.193 7.421 1.00 94.06 92 VAL A N 1
ATOM 675 C CA . VAL A 1 92 ? -9.635 2.856 6.131 1.00 94.06 92 VAL A CA 1
ATOM 676 C C . VAL A 1 92 ? -9.223 3.847 5.044 1.00 94.06 92 VAL A C 1
ATOM 678 O O . VAL A 1 92 ? -8.790 3.437 3.965 1.00 94.06 92 VAL A O 1
ATOM 681 N N . VAL A 1 93 ? -9.335 5.149 5.320 1.00 93.88 93 VAL A N 1
ATOM 682 C CA . VAL A 1 93 ? -9.033 6.209 4.347 1.00 93.88 93 VAL A CA 1
ATOM 683 C C . VAL A 1 93 ? -7.555 6.182 3.955 1.00 93.88 93 VAL A C 1
ATOM 685 O O . VAL A 1 93 ? -7.239 6.184 2.765 1.00 93.88 93 VAL A O 1
ATOM 688 N N . GLY A 1 94 ? -6.651 6.086 4.934 1.00 89.19 94 GLY A N 1
ATOM 689 C CA . GLY A 1 94 ? -5.211 6.003 4.694 1.00 89.19 94 GLY A CA 1
ATOM 690 C C . GLY A 1 94 ? -4.849 4.821 3.797 1.00 89.19 94 GLY A C 1
ATOM 691 O O . GLY A 1 94 ? -4.206 5.002 2.763 1.00 89.19 94 GLY A O 1
ATOM 692 N N . ALA A 1 95 ? -5.337 3.622 4.120 1.00 90.25 95 ALA A N 1
ATOM 693 C CA . ALA A 1 95 ? -5.069 2.433 3.313 1.00 90.25 95 ALA A CA 1
ATOM 694 C C . ALA A 1 95 ? -5.691 2.503 1.901 1.00 90.25 95 ALA A C 1
ATOM 696 O O . ALA A 1 95 ? -5.095 1.992 0.953 1.00 90.25 95 ALA A O 1
ATOM 697 N N . SER A 1 96 ? -6.839 3.172 1.743 1.00 89.75 96 SER A N 1
ATOM 698 C CA . SER A 1 96 ? -7.552 3.294 0.458 1.00 89.75 96 SER A CA 1
ATOM 699 C C . SER A 1 96 ? -6.911 4.285 -0.516 1.00 89.75 96 SER A C 1
ATOM 701 O O . SER A 1 96 ? -7.071 4.143 -1.726 1.00 89.75 96 SER A O 1
ATOM 703 N N . ILE A 1 97 ? -6.176 5.285 -0.018 1.00 91.25 97 ILE A N 1
ATOM 704 C CA . ILE A 1 97 ? -5.500 6.291 -0.857 1.00 91.25 97 ILE A CA 1
ATOM 705 C C . ILE A 1 97 ? -4.121 5.798 -1.337 1.00 91.25 97 ILE A C 1
ATOM 707 O O . ILE A 1 97 ? -3.631 6.244 -2.374 1.00 91.25 97 ILE A O 1
ATOM 711 N N . ALA A 1 98 ? -3.489 4.849 -0.639 1.00 88.38 98 ALA A N 1
ATOM 712 C CA . ALA A 1 98 ? -2.167 4.338 -1.016 1.00 88.38 98 ALA A CA 1
ATOM 713 C C . ALA A 1 98 ? -2.065 3.846 -2.486 1.00 88.38 98 ALA A C 1
ATOM 715 O O . ALA A 1 98 ? -1.109 4.240 -3.161 1.00 88.38 98 ALA A O 1
ATOM 716 N N . PRO A 1 99 ? -3.038 3.088 -3.041 1.00 85.19 99 PRO A N 1
ATOM 717 C CA . PRO A 1 99 ? -3.018 2.669 -4.446 1.00 85.19 99 PRO A CA 1
ATOM 718 C C . PRO A 1 99 ? -3.009 3.829 -5.444 1.00 85.19 99 PRO A C 1
ATOM 720 O O . PRO A 1 99 ? -2.390 3.723 -6.499 1.00 85.19 99 PRO A O 1
ATOM 723 N N . PHE A 1 100 ? -3.657 4.951 -5.118 1.00 87.00 100 PHE A N 1
ATOM 724 C CA . PHE A 1 100 ? -3.692 6.123 -5.991 1.00 87.00 100 PHE A CA 1
ATOM 725 C C . PHE A 1 100 ? -2.291 6.717 -6.183 1.00 87.00 100 PHE A C 1
ATOM 727 O O . PHE A 1 100 ? -1.880 7.004 -7.307 1.00 87.00 100 PHE A O 1
ATOM 734 N N . PHE A 1 101 ? -1.518 6.845 -5.101 1.00 87.75 101 PHE A N 1
ATOM 735 C CA . PHE A 1 101 ? -0.152 7.365 -5.182 1.00 87.75 101 PHE A CA 1
ATOM 736 C C . PHE A 1 101 ? 0.821 6.414 -5.879 1.00 87.75 101 PHE A C 1
ATOM 738 O O . PHE A 1 101 ? 1.731 6.887 -6.563 1.00 87.75 101 PHE A O 1
ATOM 745 N N . ASP A 1 102 ? 0.638 5.104 -5.723 1.00 85.31 102 ASP A N 1
ATOM 746 C CA . ASP A 1 102 ? 1.402 4.123 -6.495 1.00 85.31 102 ASP A CA 1
ATOM 747 C C . ASP A 1 102 ? 1.063 4.193 -7.977 1.00 85.31 102 ASP A C 1
ATOM 749 O O . ASP A 1 102 ? 1.969 4.188 -8.804 1.00 85.31 102 ASP A O 1
ATOM 753 N N . HIS A 1 103 ? -0.221 4.312 -8.319 1.00 81.94 103 HIS A N 1
ATOM 754 C CA . HIS A 1 103 ? -0.651 4.418 -9.707 1.00 81.94 103 HIS A CA 1
ATOM 755 C C . HIS A 1 103 ? -0.038 5.644 -10.393 1.00 81.94 103 HIS A C 1
ATOM 757 O O . HIS A 1 103 ? 0.544 5.511 -11.466 1.00 81.94 103 HIS A O 1
ATOM 763 N N . LEU A 1 104 ? -0.082 6.814 -9.745 1.00 84.88 104 LEU A N 1
ATOM 764 C CA . LEU A 1 104 ? 0.544 8.025 -10.281 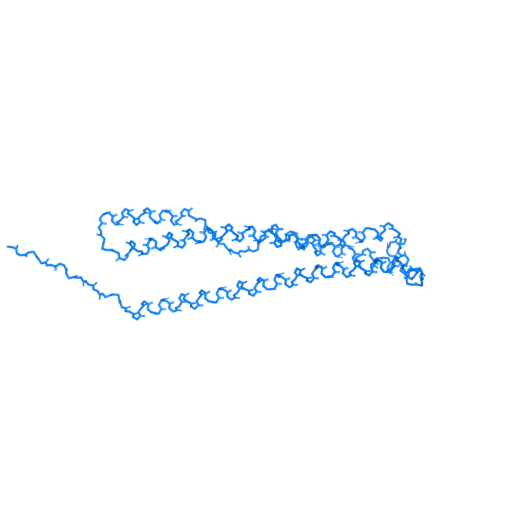1.00 84.88 104 LEU A CA 1
ATOM 765 C C . LEU A 1 104 ? 2.047 7.836 -10.520 1.00 84.88 104 LEU A C 1
ATOM 767 O O . LEU A 1 104 ? 2.536 8.147 -11.607 1.00 84.88 104 LEU A O 1
ATOM 771 N N . LYS A 1 105 ? 2.781 7.278 -9.546 1.00 85.25 105 LYS A N 1
ATOM 772 C CA . LYS A 1 105 ? 4.217 7.008 -9.712 1.00 85.25 105 LYS A CA 1
ATOM 773 C C . LYS A 1 105 ? 4.461 6.044 -10.880 1.00 85.25 105 LYS A C 1
ATOM 775 O O . LYS A 1 105 ? 5.244 6.365 -11.768 1.00 85.25 105 LYS A O 1
ATOM 780 N N . LEU A 1 106 ? 3.731 4.929 -10.924 1.00 82.50 106 LEU A N 1
ATOM 781 C CA . LEU A 1 106 ? 3.853 3.915 -11.974 1.00 82.50 106 LEU A CA 1
ATOM 782 C C . LEU A 1 106 ? 3.582 4.481 -13.371 1.00 82.50 106 LEU A C 1
ATOM 784 O O . LEU A 1 106 ? 4.275 4.107 -14.311 1.00 82.50 106 LEU A O 1
ATOM 788 N N . THR A 1 107 ? 2.610 5.384 -13.527 1.00 77.94 107 THR A N 1
ATOM 789 C CA . THR A 1 107 ? 2.332 6.000 -14.836 1.00 77.94 107 THR A CA 1
ATOM 790 C C . THR A 1 107 ? 3.486 6.867 -15.339 1.00 77.94 107 THR A C 1
ATOM 792 O O . THR A 1 107 ? 3.828 6.790 -16.518 1.00 77.94 107 THR A O 1
ATOM 795 N N . HIS A 1 108 ? 4.127 7.637 -14.456 1.00 81.00 108 HIS A N 1
ATOM 796 C CA . HIS A 1 108 ? 5.304 8.431 -14.814 1.00 81.00 108 HIS A CA 1
ATOM 797 C C . HIS A 1 108 ? 6.507 7.540 -15.126 1.00 81.00 108 HIS A C 1
ATOM 799 O O . HIS A 1 108 ? 7.132 7.679 -16.173 1.00 81.00 108 HIS A O 1
ATOM 805 N N . GLU A 1 109 ? 6.762 6.558 -14.270 1.00 80.94 109 GLU A N 1
ATOM 806 C CA . GLU A 1 109 ? 7.853 5.605 -14.444 1.00 80.94 109 GLU A CA 1
ATOM 807 C C . GLU A 1 109 ? 7.715 4.758 -15.711 1.00 80.94 109 GLU A C 1
ATOM 809 O O . GLU A 1 109 ? 8.703 4.494 -16.392 1.00 80.94 109 GLU A O 1
ATOM 814 N N . ALA A 1 110 ? 6.494 4.360 -16.074 1.00 74.31 110 ALA A N 1
ATOM 815 C CA . ALA A 1 110 ? 6.236 3.647 -17.319 1.00 74.31 110 ALA A CA 1
ATOM 816 C C . ALA A 1 110 ? 6.522 4.521 -18.550 1.00 74.31 110 ALA A C 1
ATOM 818 O O . ALA A 1 110 ? 7.095 4.031 -19.526 1.00 74.31 110 ALA A O 1
ATOM 819 N N . ALA A 1 111 ? 6.164 5.809 -18.505 1.00 74.06 111 ALA A N 1
ATOM 820 C CA . ALA A 1 111 ? 6.477 6.752 -19.576 1.00 74.06 111 ALA A CA 1
ATOM 821 C C . ALA A 1 111 ? 7.996 6.953 -19.722 1.00 74.06 111 ALA A C 1
ATOM 823 O O . ALA A 1 111 ? 8.523 6.877 -20.837 1.00 74.06 111 ALA A O 1
ATOM 824 N N . ASP A 1 112 ? 8.708 7.115 -18.605 1.00 79.19 112 ASP A N 1
ATOM 825 C CA . ASP A 1 112 ? 10.166 7.265 -18.581 1.00 79.19 112 ASP A CA 1
ATOM 826 C C . ASP A 1 112 ? 10.880 5.991 -19.056 1.00 79.19 112 ASP A C 1
ATOM 828 O O . ASP A 1 112 ? 11.816 6.051 -19.860 1.00 79.19 112 ASP A O 1
ATOM 832 N N . ALA A 1 113 ? 10.403 4.816 -18.638 1.00 72.94 113 ALA A N 1
ATOM 833 C CA . ALA A 1 113 ? 10.938 3.533 -19.080 1.00 72.94 113 ALA A CA 1
ATOM 834 C C . ALA A 1 113 ? 10.731 3.327 -20.585 1.00 72.94 113 ALA A C 1
ATOM 836 O O . ALA A 1 113 ? 11.651 2.882 -21.275 1.00 72.94 113 ALA A O 1
ATOM 837 N N . TYR A 1 114 ? 9.564 3.704 -21.117 1.00 72.06 114 TYR A N 1
ATOM 838 C CA . TYR A 1 114 ? 9.299 3.655 -22.553 1.00 72.06 114 TYR A CA 1
ATOM 839 C C . TYR A 1 114 ? 10.223 4.600 -23.334 1.00 72.06 114 TYR A C 1
ATOM 841 O O . TYR A 1 114 ? 10.841 4.185 -24.320 1.00 72.06 114 TYR A O 1
ATOM 849 N N . ALA A 1 115 ? 10.386 5.844 -22.870 1.00 70.38 115 ALA A N 1
ATOM 850 C CA . ALA A 1 115 ? 11.316 6.799 -23.470 1.00 70.38 115 ALA A CA 1
ATOM 851 C C . ALA A 1 115 ? 12.750 6.243 -23.487 1.00 70.38 115 ALA A C 1
ATOM 853 O O . ALA A 1 115 ? 13.456 6.338 -24.497 1.00 70.38 115 ALA A O 1
ATOM 854 N N . ARG A 1 116 ? 13.153 5.579 -22.400 1.00 74.56 116 ARG A N 1
ATOM 855 C CA . ARG A 1 116 ? 14.486 4.995 -22.247 1.00 74.56 116 ARG A CA 1
ATOM 856 C C . ARG A 1 116 ? 14.701 3.760 -23.110 1.00 74.56 116 ARG A C 1
ATOM 858 O O . ARG A 1 116 ? 15.751 3.655 -23.740 1.00 74.56 116 ARG A O 1
ATOM 865 N N . MET A 1 117 ? 13.710 2.878 -23.228 1.00 71.12 117 MET A N 1
ATOM 866 C CA . MET A 1 117 ? 13.743 1.754 -24.171 1.00 71.12 117 MET A CA 1
ATOM 867 C C . MET A 1 117 ? 13.821 2.235 -25.623 1.00 71.12 117 MET A C 1
ATOM 869 O O . MET A 1 117 ? 14.603 1.701 -26.409 1.00 71.12 117 MET A O 1
ATOM 873 N N . SER A 1 118 ? 13.058 3.270 -25.982 1.00 69.50 118 SER A N 1
ATOM 874 C CA . SER A 1 118 ? 13.102 3.866 -27.321 1.00 69.50 118 SER A CA 1
ATOM 875 C C . SER A 1 118 ? 14.479 4.473 -27.631 1.00 69.50 118 SER A C 1
ATOM 877 O O . SER A 1 118 ? 15.030 4.267 -28.720 1.00 69.50 118 SER A O 1
ATOM 879 N N . ALA A 1 119 ? 15.078 5.177 -26.665 1.00 70.00 119 ALA A N 1
ATOM 880 C CA . ALA A 1 119 ? 16.430 5.719 -26.793 1.00 70.00 119 ALA A CA 1
ATOM 881 C C . ALA A 1 119 ? 17.491 4.606 -26.879 1.00 70.00 119 ALA A C 1
ATOM 883 O O . ALA A 1 119 ? 18.340 4.644 -27.768 1.00 70.00 119 ALA A O 1
ATOM 884 N N . ALA A 1 120 ? 17.399 3.569 -26.040 1.00 70.44 120 ALA A N 1
ATOM 885 C CA . ALA A 1 120 ? 18.292 2.410 -26.079 1.00 70.44 120 ALA A CA 1
ATOM 886 C C . ALA A 1 120 ? 18.225 1.680 -27.427 1.00 70.44 120 ALA A C 1
ATOM 888 O O . ALA A 1 120 ? 19.258 1.339 -28.001 1.00 70.44 120 ALA A O 1
ATOM 889 N N . ARG A 1 121 ? 17.019 1.505 -27.983 1.00 67.19 121 ARG A N 1
ATOM 890 C CA . ARG A 1 121 ? 16.829 0.914 -29.313 1.00 67.19 121 ARG A CA 1
ATOM 891 C C . ARG A 1 121 ? 17.459 1.770 -30.409 1.00 67.19 121 ARG A C 1
ATOM 893 O O . ARG A 1 121 ? 18.081 1.230 -31.317 1.00 67.19 121 ARG A O 1
ATOM 900 N N . SER A 1 122 ? 17.347 3.092 -30.301 1.00 67.00 122 SER A N 1
ATOM 901 C CA . SER A 1 122 ? 18.000 4.022 -31.230 1.00 67.00 122 SER A CA 1
ATOM 902 C C . SER A 1 122 ? 19.528 3.893 -31.165 1.00 67.00 122 SER A C 1
ATOM 904 O O . SER A 1 122 ? 20.185 3.823 -32.203 1.00 67.00 122 SER A O 1
ATOM 906 N N . VAL A 1 123 ? 20.098 3.761 -29.959 1.00 71.38 123 VAL A N 1
ATOM 907 C CA . VAL A 1 123 ? 21.532 3.487 -29.772 1.00 71.38 123 VAL A CA 1
ATOM 908 C C . VAL A 1 123 ? 21.918 2.139 -30.390 1.00 71.38 123 VAL A C 1
ATOM 910 O O . VAL A 1 123 ? 22.877 2.090 -31.153 1.00 71.38 123 VAL A O 1
ATOM 913 N N . ALA A 1 124 ? 21.165 1.069 -30.131 1.00 68.50 124 ALA A N 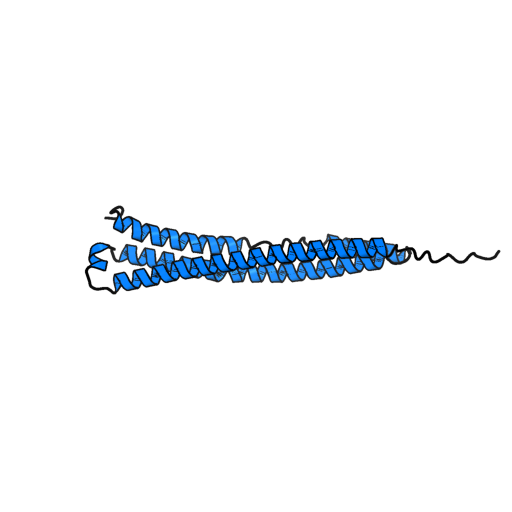1
ATOM 914 C CA . ALA A 1 124 ? 21.450 -0.264 -30.668 1.00 68.50 124 ALA A CA 1
ATOM 915 C C . ALA A 1 124 ? 21.428 -0.302 -32.207 1.00 68.50 124 ALA A C 1
ATOM 917 O O . ALA A 1 124 ? 22.326 -0.875 -32.819 1.00 68.50 124 ALA A O 1
ATOM 918 N N . ILE A 1 125 ? 20.460 0.371 -32.842 1.00 66.25 125 ILE A N 1
ATOM 919 C CA . ILE A 1 125 ? 20.381 0.475 -34.309 1.00 66.25 125 ILE A CA 1
ATOM 920 C C . ILE A 1 125 ? 21.607 1.217 -34.858 1.00 66.25 125 ILE A C 1
ATOM 922 O O . ILE A 1 125 ? 22.275 0.711 -35.754 1.00 66.25 125 ILE A O 1
ATOM 926 N N . THR A 1 126 ? 21.973 2.362 -34.269 1.00 65.25 126 THR A N 1
ATOM 927 C CA . THR A 1 126 ? 23.173 3.112 -34.697 1.00 65.25 126 THR A CA 1
ATOM 928 C C . THR A 1 126 ? 24.495 2.385 -34.415 1.00 65.25 126 THR A C 1
ATOM 930 O O . THR A 1 126 ? 25.509 2.713 -35.025 1.00 65.25 126 THR A O 1
ATOM 933 N N . GLN A 1 127 ? 24.512 1.403 -33.505 1.00 64.94 127 GLN A N 1
ATOM 934 C CA . GLN A 1 127 ? 25.674 0.543 -33.250 1.00 64.94 127 GLN A CA 1
ATOM 935 C C . GLN A 1 127 ? 25.813 -0.601 -34.260 1.00 64.94 127 GLN A C 1
ATOM 937 O O . GLN A 1 127 ? 26.932 -1.051 -34.491 1.00 64.94 127 GLN A O 1
ATOM 942 N N . ALA A 1 128 ? 24.706 -1.061 -34.846 1.00 59.59 128 ALA A N 1
ATOM 943 C CA . ALA A 1 128 ? 24.698 -2.124 -35.848 1.00 59.59 128 ALA A CA 1
ATOM 944 C C . ALA A 1 128 ? 25.050 -1.626 -37.265 1.00 59.59 128 ALA A C 1
ATOM 946 O O . ALA A 1 128 ? 25.351 -2.432 -38.143 1.00 59.59 128 ALA A O 1
ATOM 947 N N . GLU A 1 129 ? 25.014 -0.311 -37.505 1.00 61.72 129 GLU A N 1
ATOM 948 C CA . GLU A 1 129 ? 25.363 0.287 -38.795 1.00 61.72 129 GLU A CA 1
ATOM 949 C C . GLU A 1 129 ? 26.877 0.506 -38.976 1.00 61.72 129 GLU A C 1
ATOM 951 O O . GLU A 1 129 ? 27.625 0.720 -38.021 1.00 61.72 129 GLU A O 1
ATOM 956 N N . ILE A 1 130 ? 27.332 0.515 -40.237 1.00 59.44 130 ILE A N 1
ATOM 957 C CA . ILE A 1 130 ? 28.724 0.812 -40.613 1.00 59.44 130 ILE A CA 1
ATOM 958 C C . ILE A 1 130 ? 29.142 2.166 -40.018 1.00 59.44 130 ILE A C 1
ATOM 960 O O . ILE A 1 130 ? 28.417 3.162 -40.117 1.00 59.44 130 ILE A O 1
ATOM 964 N N . VAL A 1 131 ? 30.333 2.208 -39.413 1.00 63.94 131 VAL A N 1
ATOM 965 C CA . VAL A 1 131 ? 30.876 3.401 -38.752 1.00 63.94 131 VAL A CA 1
ATOM 966 C C . VAL A 1 131 ? 31.250 4.458 -39.797 1.00 63.94 131 VAL A C 1
ATOM 968 O O . VAL A 1 131 ? 32.374 4.515 -40.286 1.00 63.94 131 VAL A O 1
ATOM 971 N N . THR A 1 132 ? 30.292 5.319 -40.126 1.00 73.06 132 THR A N 1
ATOM 972 C CA . THR A 1 132 ? 30.495 6.576 -40.859 1.00 73.06 132 THR A CA 1
ATOM 973 C C . THR A 1 132 ? 30.522 7.750 -39.876 1.00 73.06 132 THR A C 1
ATOM 975 O O . THR A 1 132 ? 29.974 7.650 -38.776 1.00 73.06 132 THR A O 1
ATOM 978 N N . ASP A 1 133 ? 31.123 8.887 -40.238 1.00 73.19 133 ASP A N 1
ATOM 979 C CA . ASP A 1 133 ? 31.155 10.059 -39.343 1.00 73.19 133 ASP A CA 1
ATOM 980 C C . ASP A 1 133 ? 29.748 10.582 -39.014 1.00 73.19 133 ASP A C 1
ATOM 982 O O . ASP A 1 133 ? 29.481 10.993 -37.886 1.00 73.19 133 ASP A O 1
ATOM 986 N N . ARG A 1 134 ? 28.799 10.441 -39.949 1.00 70.81 134 ARG A N 1
ATOM 987 C CA . ARG A 1 134 ? 27.376 10.716 -39.708 1.00 70.81 134 ARG A CA 1
ATOM 988 C C . ARG A 1 134 ? 26.779 9.784 -38.647 1.00 70.81 134 ARG A C 1
ATOM 990 O O . ARG A 1 134 ? 26.071 10.250 -37.758 1.00 70.81 134 ARG A O 1
ATOM 997 N N . ASN A 1 135 ? 27.101 8.493 -38.697 1.00 68.50 135 ASN A N 1
ATOM 998 C CA . ASN A 1 135 ? 26.606 7.510 -37.732 1.00 68.50 135 ASN A CA 1
ATOM 999 C C . ASN A 1 135 ? 27.250 7.670 -36.351 1.00 68.50 135 ASN A C 1
ATOM 1001 O O . ASN A 1 135 ? 26.582 7.443 -35.344 1.00 68.50 135 ASN A O 1
ATOM 1005 N N . LYS A 1 136 ? 28.501 8.147 -36.273 1.00 70.94 136 LYS A N 1
ATOM 1006 C CA . LYS A 1 136 ? 29.133 8.519 -34.994 1.00 70.94 136 LYS A CA 1
ATOM 1007 C C . LYS A 1 136 ? 28.388 9.662 -34.303 1.00 70.94 136 LYS A C 1
ATOM 1009 O O . LYS A 1 136 ? 28.119 9.555 -33.108 1.00 70.94 136 LYS A O 1
ATOM 1014 N N . VAL A 1 137 ? 28.017 10.709 -35.045 1.00 75.88 137 VAL A N 1
ATOM 1015 C CA . VAL A 1 137 ? 27.247 11.844 -34.504 1.00 75.88 137 VAL A CA 1
ATOM 1016 C C . VAL A 1 137 ? 25.860 11.386 -34.053 1.00 75.88 137 VAL A C 1
ATOM 1018 O O . VAL A 1 137 ? 25.465 11.655 -32.923 1.00 75.88 137 VAL A O 1
ATOM 1021 N N . LEU A 1 138 ? 25.150 10.613 -34.883 1.00 72.44 138 LEU A N 1
ATOM 1022 C CA . LEU A 1 138 ? 23.839 10.058 -34.521 1.00 72.44 138 LEU A CA 1
ATOM 1023 C C . LEU A 1 138 ? 23.912 9.169 -33.272 1.00 72.44 138 LEU A C 1
ATOM 1025 O O . LEU A 1 138 ? 23.045 9.258 -32.402 1.00 72.44 138 LEU A O 1
ATOM 1029 N N . ARG A 1 139 ? 24.971 8.364 -33.147 1.00 71.19 139 ARG A N 1
ATOM 1030 C CA . ARG A 1 139 ? 25.230 7.527 -31.972 1.00 71.19 139 ARG A CA 1
ATOM 1031 C C . ARG A 1 139 ? 25.512 8.356 -30.720 1.00 71.19 139 ARG A C 1
ATOM 1033 O O . ARG A 1 139 ? 24.971 8.030 -29.666 1.00 71.19 139 ARG A O 1
ATOM 1040 N N . GLN A 1 140 ? 26.335 9.403 -30.811 1.00 79.69 140 GLN A N 1
ATOM 1041 C CA . GLN A 1 140 ? 26.596 10.305 -29.682 1.00 79.69 140 GLN A CA 1
ATOM 1042 C C . GLN A 1 140 ? 25.309 10.986 -29.220 1.00 79.69 140 GLN A C 1
ATOM 1044 O O . GLN A 1 140 ? 24.966 10.882 -28.048 1.00 79.69 140 GLN A O 1
ATOM 1049 N N . THR A 1 141 ? 24.531 11.560 -30.140 1.00 80.31 141 THR A N 1
ATOM 1050 C CA . THR A 1 141 ? 23.253 12.203 -29.805 1.00 80.31 141 THR A CA 1
ATOM 1051 C C . THR A 1 141 ? 22.241 11.216 -29.213 1.00 80.31 141 THR A C 1
ATOM 1053 O O . THR A 1 141 ? 21.520 11.553 -28.274 1.00 80.31 141 THR A O 1
ATOM 1056 N N . ALA A 1 142 ? 22.167 9.983 -29.724 1.00 72.25 142 ALA A N 1
ATOM 1057 C CA . ALA A 1 142 ? 21.291 8.952 -29.165 1.00 72.25 142 ALA A CA 1
ATOM 1058 C C . ALA A 1 142 ? 21.734 8.518 -27.757 1.00 72.25 142 ALA A C 1
ATOM 1060 O O . ALA A 1 142 ? 20.887 8.326 -26.883 1.00 72.25 142 ALA A O 1
ATOM 1061 N N . MET A 1 143 ? 23.044 8.407 -27.518 1.00 76.94 143 MET A N 1
ATOM 1062 C CA . MET A 1 143 ? 23.597 8.069 -26.207 1.00 76.94 143 MET A CA 1
ATOM 1063 C C . MET A 1 143 ? 23.397 9.205 -25.197 1.00 76.94 143 MET A C 1
ATOM 1065 O O . MET A 1 143 ? 22.976 8.944 -24.075 1.00 76.94 143 MET A O 1
ATOM 1069 N N . GLU A 1 144 ? 23.621 10.459 -25.592 1.00 83.56 144 GLU A N 1
ATOM 1070 C CA . GLU A 1 144 ? 23.339 11.639 -24.763 1.00 83.56 144 GLU A CA 1
ATOM 1071 C C . GLU A 1 144 ? 21.866 11.684 -24.352 1.00 83.56 144 GLU A C 1
ATOM 1073 O O . GLU A 1 144 ? 21.557 11.865 -23.176 1.00 83.56 144 GLU A O 1
ATOM 1078 N N . ARG A 1 145 ? 20.949 11.421 -25.293 1.00 75.25 145 ARG A N 1
ATOM 1079 C CA . ARG A 1 145 ? 19.514 11.307 -24.993 1.00 75.25 145 ARG A CA 1
ATOM 1080 C C . ARG A 1 145 ? 19.211 10.159 -24.035 1.00 75.25 145 ARG A C 1
ATOM 1082 O O . ARG A 1 145 ? 18.395 10.333 -23.144 1.00 75.25 145 ARG A O 1
ATOM 1089 N N . TYR A 1 146 ? 19.852 9.002 -24.195 1.00 74.12 146 TYR A N 1
ATOM 1090 C CA . TYR A 1 146 ? 19.660 7.860 -23.297 1.00 74.12 146 TYR A CA 1
ATOM 1091 C C . TYR A 1 146 ? 20.170 8.133 -21.872 1.00 74.12 146 TYR A C 1
ATOM 1093 O O . TYR A 1 146 ? 19.512 7.755 -20.903 1.00 74.12 146 TYR A O 1
ATOM 1101 N N . LEU A 1 147 ? 21.326 8.789 -21.743 1.00 81.94 147 LEU A N 1
ATOM 1102 C CA . LEU A 1 147 ? 21.938 9.134 -20.456 1.00 81.94 147 LEU A CA 1
ATOM 1103 C C . LEU A 1 147 ? 21.215 10.285 -19.745 1.00 81.94 147 LEU A C 1
ATOM 1105 O O . LEU A 1 147 ? 21.240 10.343 -18.520 1.00 81.94 147 LEU A O 1
ATOM 1109 N N . ALA A 1 148 ? 20.561 11.172 -20.497 1.00 83.38 148 ALA A N 1
ATOM 1110 C CA . ALA A 1 148 ? 19.754 12.259 -19.948 1.00 83.38 148 ALA A CA 1
ATOM 1111 C C . ALA A 1 148 ? 18.403 11.793 -19.372 1.00 83.38 148 ALA A C 1
ATOM 1113 O O . ALA A 1 148 ? 17.742 12.565 -18.678 1.00 83.38 148 ALA A O 1
ATOM 1114 N N . LEU A 1 149 ? 17.972 10.560 -19.660 1.00 79.69 149 LEU A N 1
ATOM 1115 C CA . LEU A 1 149 ? 16.706 10.029 -19.159 1.00 79.69 149 LEU A CA 1
ATOM 1116 C C . LEU A 1 149 ? 16.839 9.520 -17.715 1.00 79.69 149 LEU A C 1
ATOM 1118 O O . LEU A 1 149 ? 17.842 8.880 -17.377 1.00 79.69 149 LEU A O 1
ATOM 1122 N N . PRO A 1 150 ? 15.824 9.758 -16.866 1.00 77.62 150 PRO A N 1
ATOM 1123 C CA . PRO A 1 150 ? 15.853 9.336 -15.473 1.00 77.62 150 PRO A CA 1
ATOM 1124 C C . PRO A 1 150 ? 15.930 7.809 -15.337 1.00 77.62 150 PRO A C 1
ATOM 1126 O O . PRO A 1 150 ? 15.456 7.037 -16.177 1.00 77.62 150 PRO A O 1
ATOM 1129 N N . LEU A 1 151 ? 16.554 7.361 -14.245 1.00 75.25 151 LEU A N 1
ATOM 1130 C CA . LEU A 1 151 ? 16.511 5.960 -13.843 1.00 75.25 151 LEU A CA 1
ATOM 1131 C C . LEU A 1 151 ? 15.143 5.643 -13.245 1.00 75.25 151 LEU A C 1
ATOM 1133 O O . LEU A 1 151 ? 14.667 6.355 -12.369 1.00 75.25 151 LEU A O 1
ATOM 1137 N N . VAL A 1 152 ? 14.544 4.556 -13.723 1.00 74.31 152 VAL A N 1
ATOM 1138 C CA . VAL A 1 152 ? 13.250 4.062 -13.259 1.00 74.31 152 VAL A CA 1
ATOM 1139 C C . VAL A 1 152 ? 13.491 2.892 -12.314 1.00 74.31 152 VAL A C 1
ATOM 1141 O O . VAL A 1 152 ? 14.229 1.971 -12.674 1.00 74.31 152 VAL A O 1
ATOM 1144 N N . ASP A 1 153 ? 12.897 2.927 -11.120 1.00 75.19 153 ASP A N 1
ATOM 1145 C CA . ASP A 1 153 ? 13.096 1.900 -10.089 1.00 75.19 153 ASP A CA 1
ATOM 1146 C C . ASP A 1 153 ? 11.860 1.017 -9.845 1.00 75.19 153 ASP A C 1
ATOM 1148 O O . ASP A 1 153 ? 11.984 -0.057 -9.248 1.00 75.19 153 ASP A O 1
ATOM 1152 N N . PHE A 1 154 ? 10.683 1.429 -10.337 1.00 72.06 154 PHE A N 1
ATOM 1153 C CA . PHE A 1 154 ? 9.405 0.725 -10.174 1.00 72.06 154 PHE A CA 1
ATOM 1154 C C . PHE A 1 154 ? 9.081 0.378 -8.715 1.00 72.06 154 PHE A C 1
ATOM 1156 O O . PHE A 1 154 ? 8.349 -0.584 -8.452 1.00 72.06 154 PHE A O 1
ATOM 1163 N N . GLN A 1 155 ? 9.641 1.106 -7.746 1.00 79.94 155 GLN A N 1
ATOM 1164 C CA . GLN A 1 155 ? 9.417 0.878 -6.320 1.00 79.94 155 GLN A CA 1
ATOM 1165 C C . GLN A 1 155 ? 8.114 1.522 -5.848 1.00 79.94 155 GLN A C 1
ATOM 1167 O O . GLN A 1 155 ? 7.625 2.485 -6.438 1.00 79.94 155 GLN A O 1
ATOM 1172 N N . THR A 1 156 ? 7.580 1.031 -4.731 1.00 78.25 156 THR A N 1
ATOM 1173 C CA . THR A 1 156 ? 6.406 1.612 -4.071 1.00 78.25 156 THR A CA 1
ATOM 1174 C C . THR A 1 156 ? 6.623 3.099 -3.789 1.00 78.25 156 THR A C 1
ATOM 1176 O O . THR A 1 156 ? 7.713 3.523 -3.398 1.00 78.25 156 THR A O 1
ATOM 1179 N N . SER A 1 157 ? 5.588 3.911 -3.978 1.00 85.31 157 SER A N 1
ATOM 1180 C CA . SER A 1 157 ? 5.661 5.345 -3.718 1.00 85.31 157 SER A CA 1
ATOM 1181 C C . SER A 1 157 ? 5.839 5.612 -2.222 1.00 85.31 157 SER A C 1
ATOM 1183 O O . SER A 1 157 ? 5.095 5.078 -1.399 1.00 85.31 157 SER A O 1
ATOM 1185 N N . THR A 1 158 ? 6.757 6.505 -1.841 1.00 88.44 158 THR A N 1
ATOM 1186 C CA . THR A 1 158 ? 6.921 6.936 -0.437 1.00 88.44 158 THR A CA 1
ATOM 1187 C C . THR A 1 158 ? 5.611 7.470 0.143 1.00 88.44 158 THR A C 1
ATOM 1189 O O . THR A 1 158 ? 5.298 7.235 1.309 1.00 88.44 158 THR A O 1
ATOM 1192 N N . LYS A 1 159 ? 4.800 8.139 -0.688 1.00 90.12 159 LYS A N 1
ATOM 1193 C CA . LYS A 1 159 ? 3.468 8.614 -0.295 1.00 90.12 159 LYS A CA 1
ATOM 1194 C C . LYS A 1 159 ? 2.514 7.448 -0.034 1.00 90.12 159 LYS A C 1
ATOM 1196 O O . LYS A 1 159 ? 1.791 7.473 0.955 1.00 90.12 159 LYS A O 1
ATOM 1201 N N . ALA A 1 160 ? 2.554 6.407 -0.867 1.00 87.56 160 ALA A N 1
ATOM 1202 C CA . ALA A 1 160 ? 1.759 5.200 -0.657 1.00 87.56 160 ALA A CA 1
ATOM 1203 C C . ALA A 1 160 ? 2.168 4.461 0.627 1.00 87.56 160 ALA A C 1
ATOM 1205 O O . ALA A 1 160 ? 1.296 4.041 1.384 1.00 87.56 160 ALA A O 1
ATOM 1206 N N . ILE A 1 161 ? 3.471 4.375 0.924 1.00 8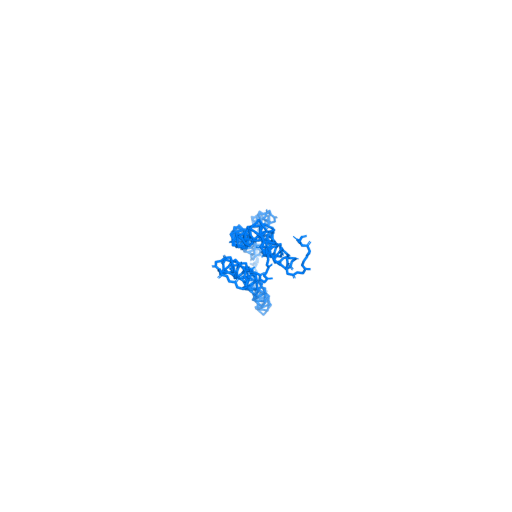7.94 161 ILE A N 1
ATOM 1207 C CA . ILE A 1 161 ? 3.982 3.809 2.184 1.00 87.94 161 ILE A CA 1
ATOM 1208 C C . ILE A 1 161 ? 3.467 4.614 3.383 1.00 87.94 161 ILE A C 1
ATOM 1210 O O . ILE A 1 161 ? 2.960 4.033 4.340 1.00 87.94 161 ILE A O 1
ATOM 1214 N N . ALA A 1 162 ? 3.538 5.947 3.328 1.00 90.50 162 ALA A N 1
ATOM 1215 C CA . ALA A 1 162 ? 3.022 6.804 4.393 1.00 90.50 162 ALA A CA 1
ATOM 1216 C C . ALA A 1 162 ? 1.513 6.593 4.617 1.00 90.50 162 ALA A C 1
ATOM 1218 O O . ALA A 1 162 ? 1.081 6.395 5.751 1.00 90.50 162 ALA A O 1
ATOM 1219 N N . CYS A 1 163 ? 0.721 6.551 3.544 1.00 91.25 163 CYS A N 1
ATOM 1220 C CA . CYS A 1 163 ? -0.711 6.256 3.596 1.00 91.25 163 CYS A CA 1
ATOM 1221 C C . CYS A 1 163 ? -1.007 4.870 4.198 1.00 91.25 163 CYS A C 1
ATOM 1223 O O . CYS A 1 163 ? -1.908 4.726 5.025 1.00 91.25 163 CYS A O 1
ATOM 1225 N N . GLN A 1 164 ? -0.213 3.859 3.849 1.00 89.50 164 GLN A N 1
ATOM 1226 C CA . GLN A 1 164 ? -0.343 2.510 4.394 1.00 89.50 164 GLN A CA 1
ATOM 1227 C C . GLN A 1 164 ? 0.019 2.449 5.886 1.00 89.50 164 GLN A C 1
ATOM 1229 O O . GLN A 1 164 ? -0.683 1.795 6.658 1.00 89.50 164 GLN A O 1
ATOM 1234 N N . ASN A 1 165 ? 1.043 3.192 6.313 1.00 92.12 165 ASN A N 1
ATOM 1235 C CA . ASN A 1 165 ? 1.404 3.334 7.724 1.00 92.12 165 ASN A CA 1
ATOM 1236 C C . ASN A 1 165 ? 0.316 4.054 8.524 1.00 92.12 165 ASN A C 1
ATOM 1238 O O . ASN A 1 165 ? 0.032 3.650 9.646 1.00 92.12 165 ASN A O 1
ATOM 1242 N N . VAL A 1 166 ? -0.340 5.067 7.946 1.00 92.12 166 VAL A N 1
ATOM 1243 C CA . VAL A 1 166 ? -1.545 5.673 8.541 1.00 92.12 166 VAL A CA 1
ATOM 1244 C C . VAL A 1 166 ? -2.661 4.633 8.663 1.00 92.12 166 VAL A C 1
ATOM 1246 O O . VAL A 1 166 ? -3.325 4.576 9.693 1.00 92.12 166 VAL A O 1
ATOM 1249 N N . GLY A 1 167 ? -2.820 3.764 7.662 1.00 92.44 167 GLY A N 1
ATOM 1250 C CA . GLY A 1 167 ? -3.763 2.646 7.686 1.00 92.44 167 GLY A CA 1
ATOM 1251 C C . GLY A 1 167 ? -3.590 1.713 8.888 1.00 92.44 167 GLY A C 1
ATOM 1252 O O . GLY A 1 167 ? -4.536 1.447 9.636 1.00 92.44 167 GLY A O 1
ATOM 1253 N N . VAL A 1 168 ? -2.360 1.236 9.085 1.00 92.38 168 VAL A N 1
ATOM 1254 C CA . VAL A 1 168 ? -1.991 0.352 10.204 1.00 92.38 168 VAL A CA 1
ATOM 1255 C C . VAL A 1 168 ? -2.024 1.103 11.537 1.00 92.38 168 VAL A C 1
ATOM 1257 O O . VAL A 1 168 ? -2.540 0.584 12.525 1.00 92.38 168 VAL A O 1
ATOM 1260 N N . GLY A 1 169 ? -1.514 2.334 11.567 1.00 92.50 169 GLY A N 1
ATOM 1261 C CA . GLY A 1 169 ? -1.491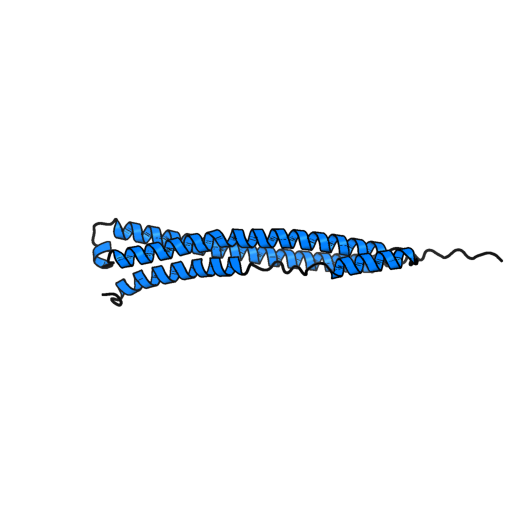 3.182 12.756 1.00 92.50 169 GLY A CA 1
ATOM 1262 C C . GLY A 1 169 ? -2.891 3.518 13.262 1.00 92.50 169 GLY A C 1
ATOM 1263 O O . GLY A 1 169 ? -3.141 3.415 14.459 1.00 92.50 169 GLY A O 1
ATOM 1264 N N . GLY A 1 170 ? -3.822 3.836 12.360 1.00 93.06 170 GLY A N 1
ATOM 1265 C CA . GLY A 1 170 ? -5.229 4.064 12.694 1.00 93.06 170 GLY A CA 1
ATOM 1266 C C . GLY A 1 170 ? -5.866 2.849 13.364 1.00 93.06 170 GLY A C 1
ATOM 1267 O O . GLY A 1 170 ? -6.511 2.986 14.405 1.00 93.06 170 GLY A O 1
ATOM 1268 N N . TRP A 1 171 ? -5.592 1.647 12.845 1.00 96.25 171 TRP A N 1
ATOM 1269 C CA . TRP A 1 171 ? -6.059 0.419 13.486 1.00 96.25 171 TRP A CA 1
ATOM 1270 C C . TRP A 1 171 ? -5.452 0.218 14.876 1.00 96.25 171 TRP A C 1
ATOM 1272 O O . TRP A 1 171 ? -6.189 -0.034 15.827 1.00 96.25 171 TRP A O 1
ATOM 1282 N N . LEU A 1 172 ? -4.128 0.355 15.011 1.00 95.62 172 LEU A N 1
ATOM 1283 C CA . LEU A 1 172 ? -3.431 0.176 16.289 1.00 95.62 172 LEU A CA 1
ATOM 1284 C C . LEU A 1 172 ? -3.954 1.136 17.357 1.00 95.62 172 LEU A C 1
ATOM 1286 O O . LEU A 1 172 ? -4.239 0.710 18.472 1.00 95.62 172 LEU A O 1
ATOM 1290 N N . VAL A 1 173 ? -4.127 2.413 17.013 1.00 95.12 173 VAL A N 1
ATOM 1291 C CA . VAL A 1 173 ? -4.662 3.421 17.935 1.00 95.12 173 VAL A CA 1
ATOM 1292 C C . VAL A 1 173 ? -6.078 3.049 18.374 1.00 95.12 173 VAL A C 1
ATOM 1294 O O . VAL A 1 173 ? -6.348 3.007 19.573 1.00 95.12 173 VAL A O 1
ATOM 1297 N N . GLY A 1 174 ? -6.969 2.718 17.434 1.00 90.81 174 GLY A N 1
ATOM 1298 C CA . GLY A 1 174 ? -8.337 2.318 17.771 1.00 90.81 174 GLY A CA 1
ATOM 1299 C C . GLY A 1 174 ? -8.387 1.058 18.639 1.00 90.81 174 GLY A C 1
ATOM 1300 O O . GLY A 1 174 ? -9.128 1.011 19.621 1.00 90.81 174 GLY A O 1
ATOM 1301 N N . ALA A 1 175 ? -7.556 0.060 18.331 1.00 92.25 175 ALA A N 1
ATOM 1302 C CA . ALA A 1 175 ? -7.464 -1.179 19.098 1.00 92.25 175 ALA A CA 1
ATOM 1303 C C . ALA A 1 175 ? -6.926 -0.946 20.519 1.00 92.25 175 ALA A C 1
ATOM 1305 O O . ALA A 1 175 ? -7.483 -1.492 21.468 1.00 92.25 175 ALA A O 1
ATOM 1306 N N . VAL A 1 176 ? -5.893 -0.113 20.685 1.00 93.50 176 VAL A N 1
ATOM 1307 C CA . VAL A 1 176 ? -5.326 0.230 22.002 1.00 93.50 176 VAL A CA 1
ATOM 1308 C C . VAL A 1 176 ? -6.340 0.965 22.871 1.00 93.50 176 VAL A C 1
ATOM 1310 O O . VAL A 1 176 ? -6.436 0.663 24.056 1.00 93.50 176 VAL A O 1
ATOM 1313 N N . ILE A 1 177 ? -7.124 1.884 22.304 1.00 90.31 177 ILE A N 1
ATOM 1314 C CA . ILE A 1 177 ? -8.175 2.589 23.051 1.00 90.31 177 ILE A CA 1
ATOM 1315 C C . ILE A 1 177 ? -9.208 1.591 23.595 1.00 90.31 177 ILE A C 1
ATOM 1317 O O . ILE A 1 177 ? -9.533 1.613 24.781 1.00 90.31 177 ILE A O 1
ATOM 1321 N N . VAL A 1 178 ? -9.689 0.681 22.743 1.00 86.94 178 VAL A N 1
ATOM 1322 C CA . VAL A 1 178 ? -10.683 -0.331 23.137 1.00 86.94 178 VAL A CA 1
ATOM 1323 C C . VAL A 1 178 ? -10.097 -1.325 24.147 1.00 86.94 178 VAL A C 1
ATOM 1325 O O . VAL A 1 178 ? -10.726 -1.623 25.161 1.00 86.94 178 VAL A O 1
ATOM 1328 N N . ALA A 1 179 ? -8.881 -1.817 23.908 1.00 87.69 179 ALA A N 1
ATOM 1329 C CA . ALA A 1 179 ? -8.212 -2.766 24.795 1.00 87.69 179 ALA A CA 1
ATOM 1330 C C . ALA A 1 179 ? -7.833 -2.148 26.147 1.00 87.69 179 ALA A C 1
ATOM 1332 O O . ALA A 1 179 ? -7.973 -2.805 27.175 1.00 87.69 179 ALA A O 1
ATOM 1333 N N . GLY A 1 180 ? -7.395 -0.887 26.170 1.00 86.81 180 GLY A N 1
ATOM 1334 C CA . GLY A 1 180 ? -7.053 -0.174 27.400 1.00 86.81 180 GLY A CA 1
ATOM 1335 C C . GLY A 1 180 ? -8.244 -0.036 28.347 1.00 86.81 180 GLY A C 1
ATOM 1336 O O . GLY A 1 180 ? -8.074 -0.136 29.561 1.00 86.81 180 GLY A O 1
ATOM 1337 N N . HIS A 1 181 ? -9.457 0.095 27.806 1.00 83.12 181 HIS A N 1
ATOM 1338 C CA . HIS A 1 181 ? -10.685 0.066 28.603 1.00 83.12 181 HIS A CA 1
ATOM 1339 C C . HIS A 1 181 ? -10.978 -1.317 29.189 1.00 83.12 181 HIS A C 1
ATOM 1341 O O . HIS A 1 181 ? -11.300 -1.418 30.372 1.00 83.12 181 HIS A O 1
ATOM 1347 N N . LEU A 1 182 ? -10.760 -2.391 28.423 1.00 81.06 182 LEU A N 1
ATOM 1348 C CA . LEU A 1 182 ? -10.921 -3.765 28.922 1.00 81.06 182 LEU A CA 1
ATOM 1349 C C . LEU A 1 182 ? -9.995 -4.083 30.106 1.00 81.06 182 LEU A C 1
ATOM 1351 O O . LEU A 1 182 ? -10.389 -4.818 31.010 1.00 81.06 182 LEU A O 1
ATOM 1355 N N . VAL A 1 183 ? -8.780 -3.528 30.123 1.00 85.50 183 VAL A N 1
ATOM 1356 C CA . VAL A 1 183 ? -7.806 -3.749 31.209 1.00 85.50 183 VAL A CA 1
ATOM 1357 C C . VAL A 1 183 ? -7.854 -2.682 32.310 1.00 85.50 183 VAL A C 1
ATOM 1359 O O . VAL A 1 183 ? -7.071 -2.746 33.254 1.00 85.50 183 VAL A O 1
ATOM 1362 N N . GLY A 1 184 ? -8.773 -1.714 32.219 1.00 79.00 184 GLY A N 1
ATOM 1363 C CA . GLY A 1 184 ? -8.961 -0.666 33.227 1.00 79.00 184 GLY A CA 1
ATOM 1364 C C . GLY A 1 184 ? -7.896 0.436 33.234 1.00 79.00 184 GLY A C 1
ATOM 1365 O O . GLY A 1 184 ? -7.783 1.149 34.223 1.00 79.00 184 GLY A O 1
ATOM 1366 N N . PHE A 1 185 ? -7.122 0.591 32.156 1.00 80.00 185 PHE A N 1
ATOM 1367 C CA . PHE A 1 185 ? -6.084 1.624 32.038 1.00 80.00 185 PHE A CA 1
ATOM 1368 C C . PHE A 1 185 ? -6.661 3.039 31.850 1.00 80.00 185 PHE A C 1
ATOM 1370 O O . PHE A 1 185 ? -6.015 4.018 32.208 1.00 80.00 185 PHE A O 1
ATOM 1377 N N . PHE A 1 186 ? -7.875 3.144 31.299 1.00 72.38 186 PHE A N 1
ATOM 1378 C CA . PHE A 1 186 ? -8.574 4.409 31.026 1.00 72.38 186 PHE A CA 1
ATOM 1379 C C . PHE A 1 186 ? -9.799 4.644 31.934 1.00 72.38 186 PHE A C 1
ATOM 1381 O O . PHE A 1 186 ? -10.660 5.453 31.590 1.00 72.38 186 PHE A O 1
ATOM 1388 N N . ARG A 1 187 ? -9.896 3.916 33.059 1.00 64.50 187 ARG A N 1
ATOM 1389 C CA . ARG A 1 187 ? -10.947 4.102 34.074 1.00 64.50 187 ARG A CA 1
ATOM 1390 C C . ARG A 1 187 ? -10.695 5.314 34.964 1.00 64.50 187 ARG A C 1
ATOM 1392 O O . ARG A 1 187 ? -9.518 5.550 35.312 1.00 64.50 187 ARG A O 1
#